Protein AF-A0A958XK45-F1 (afdb_monomer)

Foldseek 3Di:
DPCVVVVVVVVVVVLLVVLVVLLVVLQVVLVVCVVVVVLVSNLVSLVVSCVSPVVCVVVSVVSNVVSVVVVVVVVVVVVVVVVVVVVVVVVLVVVLVPFDDQVQAWGWDDDPQWIFIAGSVRHTPPLQPIANDWDDQDNVQWIWGHHPPDPFIWIAHPRSDTFTEDADLVPDDLRGQEYDVPPVPDPDDDPSVVVRPSHPYD

Structure (mmCIF, N/CA/C/O backbone):
data_AF-A0A958XK45-F1
#
_entry.id   AF-A0A958XK45-F1
#
loop_
_atom_site.group_PDB
_atom_site.id
_atom_site.type_symbol
_atom_site.label_atom_id
_atom_site.label_alt_id
_atom_site.label_comp_id
_atom_site.label_asym_id
_atom_site.label_entity_id
_atom_site.label_seq_id
_atom_site.pdbx_PDB_ins_code
_atom_site.Cartn_x
_atom_site.Cartn_y
_atom_site.Cartn_z
_atom_site.occupancy
_atom_site.B_iso_or_equiv
_atom_site.auth_seq_id
_atom_site.auth_comp_id
_atom_site.auth_asym_id
_atom_site.auth_atom_id
_atom_site.pdbx_PDB_model_num
ATOM 1 N N . MET A 1 1 ? 47.479 -9.058 -75.629 1.00 53.75 1 MET A N 1
ATOM 2 C CA . MET A 1 1 ? 47.592 -8.734 -74.184 1.00 53.75 1 MET A CA 1
ATOM 3 C C . MET A 1 1 ? 46.959 -7.386 -73.772 1.00 53.75 1 MET A C 1
ATOM 5 O O . MET A 1 1 ? 47.276 -6.895 -72.701 1.00 53.75 1 MET A O 1
ATOM 9 N N . LYS A 1 2 ? 46.033 -6.782 -74.546 1.00 53.06 2 LYS A N 1
ATOM 10 C CA . LYS A 1 2 ? 45.396 -5.488 -74.187 1.00 53.06 2 LYS A CA 1
ATOM 11 C C . LYS A 1 2 ? 44.013 -5.597 -73.515 1.00 53.06 2 LYS A C 1
ATOM 13 O O . LYS A 1 2 ? 43.500 -4.591 -73.052 1.00 53.06 2 LYS A O 1
ATOM 18 N N . GLN A 1 3 ? 43.421 -6.793 -73.433 1.00 54.44 3 GLN A N 1
ATOM 19 C CA . GLN A 1 3 ? 42.085 -6.988 -72.835 1.00 54.44 3 GLN A CA 1
ATOM 20 C C . GLN A 1 3 ? 42.106 -7.435 -71.363 1.00 54.44 3 GLN A C 1
ATOM 22 O O . GLN A 1 3 ? 41.112 -7.286 -70.661 1.00 54.44 3 GLN A O 1
ATOM 27 N N . LEU A 1 4 ? 43.256 -7.905 -70.867 1.00 51.88 4 LEU A N 1
ATOM 28 C CA . LEU A 1 4 ? 43.439 -8.288 -69.465 1.00 51.88 4 LEU A CA 1
ATOM 29 C C . LEU A 1 4 ? 43.274 -7.117 -68.463 1.00 51.88 4 LEU A C 1
ATOM 31 O O . LEU A 1 4 ? 42.614 -7.327 -67.448 1.00 51.88 4 LEU A O 1
ATOM 35 N N . PRO A 1 5 ? 43.767 -5.882 -68.722 1.00 58.38 5 PRO A N 1
ATOM 36 C CA . PRO A 1 5 ? 43.561 -4.770 -67.787 1.00 58.38 5 PRO A CA 1
ATOM 37 C C . PRO A 1 5 ? 42.109 -4.261 -67.751 1.00 58.38 5 PRO A C 1
ATOM 39 O O . PRO A 1 5 ? 41.660 -3.787 -66.714 1.00 58.38 5 PRO A O 1
ATOM 42 N N . ILE A 1 6 ? 41.348 -4.405 -68.843 1.00 60.84 6 ILE A N 1
ATOM 43 C CA . ILE A 1 6 ? 39.935 -3.985 -68.913 1.00 60.84 6 ILE A CA 1
ATOM 44 C C . ILE A 1 6 ? 39.040 -4.968 -68.138 1.00 60.84 6 ILE A C 1
ATOM 46 O O . ILE A 1 6 ? 38.133 -4.543 -67.424 1.00 60.84 6 ILE A O 1
ATOM 50 N N . LEU A 1 7 ? 39.337 -6.273 -68.207 1.00 54.91 7 LEU A N 1
ATOM 51 C CA . LEU A 1 7 ? 38.619 -7.297 -67.440 1.00 54.91 7 LEU A CA 1
ATOM 52 C C . LEU A 1 7 ? 38.870 -7.170 -65.924 1.00 54.91 7 LEU A C 1
ATOM 54 O O . LEU A 1 7 ? 37.941 -7.317 -65.133 1.00 54.91 7 LEU A O 1
ATOM 58 N N . LEU A 1 8 ? 40.105 -6.843 -65.520 1.00 54.97 8 LEU A N 1
ATOM 59 C CA . LEU A 1 8 ? 40.479 -6.584 -64.121 1.00 54.97 8 LEU A CA 1
ATOM 60 C C . LEU A 1 8 ? 39.799 -5.329 -63.550 1.00 54.97 8 LEU A C 1
ATOM 62 O O . LEU A 1 8 ? 39.375 -5.340 -62.396 1.00 54.97 8 LEU A O 1
ATOM 66 N N . LEU A 1 9 ? 39.638 -4.277 -64.359 1.00 54.44 9 LEU A N 1
ATOM 67 C CA . LEU A 1 9 ? 38.949 -3.049 -63.955 1.00 54.44 9 LEU A CA 1
ATOM 68 C C . LEU A 1 9 ? 37.433 -3.268 -63.784 1.00 54.44 9 LEU A C 1
ATOM 70 O O . LEU A 1 9 ? 36.845 -2.795 -62.814 1.00 54.44 9 LEU A O 1
ATOM 74 N N . ALA A 1 10 ? 36.803 -4.038 -64.678 1.00 56.66 10 ALA A N 1
ATOM 75 C CA . ALA A 1 10 ? 35.383 -4.386 -64.577 1.00 56.66 10 ALA A CA 1
ATOM 76 C C . ALA A 1 10 ? 35.074 -5.289 -63.363 1.00 56.66 10 ALA A C 1
ATOM 78 O O . ALA A 1 10 ? 34.052 -5.096 -62.700 1.00 56.66 10 ALA A O 1
ATOM 79 N N . LEU A 1 11 ? 35.971 -6.224 -63.019 1.00 52.06 11 LEU A N 1
ATOM 80 C CA . LEU A 1 11 ? 35.822 -7.072 -61.828 1.00 52.06 11 LEU A CA 1
ATOM 81 C C . LEU A 1 11 ? 35.930 -6.264 -60.519 1.00 52.06 11 LEU A C 1
ATOM 83 O O . LEU A 1 11 ? 35.221 -6.553 -59.558 1.00 52.06 11 LEU A O 1
ATOM 87 N N . PHE A 1 12 ? 36.774 -5.227 -60.490 1.00 55.66 12 PHE A N 1
ATOM 88 C CA . PHE A 1 12 ? 36.921 -4.319 -59.341 1.00 55.66 12 PHE A CA 1
ATOM 89 C C . PHE A 1 12 ? 35.698 -3.403 -59.134 1.00 55.66 12 PHE A C 1
ATOM 91 O O . PHE A 1 12 ? 35.354 -3.049 -58.006 1.00 55.66 12 PHE A O 1
ATOM 98 N N . LEU A 1 13 ? 35.002 -3.028 -60.210 1.00 56.81 13 LEU A N 1
ATOM 99 C CA . LEU A 1 13 ? 33.804 -2.181 -60.133 1.00 56.81 13 LEU A CA 1
ATOM 100 C C . LEU A 1 13 ? 32.561 -2.963 -59.672 1.00 56.81 13 LEU A C 1
ATOM 102 O O . LEU A 1 13 ? 31.739 -2.440 -58.922 1.00 56.81 13 LEU A O 1
ATOM 106 N N . ALA A 1 14 ? 32.429 -4.234 -60.058 1.00 61.50 14 ALA A N 1
ATOM 107 C CA . ALA A 1 14 ? 31.291 -5.061 -59.649 1.00 61.50 14 ALA A CA 1
ATOM 108 C C . ALA A 1 14 ? 31.322 -5.432 -58.150 1.00 61.50 14 ALA A C 1
ATOM 110 O O . ALA A 1 14 ? 30.277 -5.471 -57.495 1.00 61.50 14 ALA A O 1
ATOM 111 N N . THR A 1 15 ? 32.511 -5.668 -57.585 1.00 58.88 15 THR A N 1
ATOM 112 C CA . THR A 1 15 ? 32.677 -6.015 -56.160 1.00 58.88 15 THR A CA 1
ATOM 113 C C . THR A 1 15 ? 32.408 -4.828 -55.236 1.00 58.88 15 THR A C 1
ATOM 115 O O . THR A 1 15 ? 31.791 -4.993 -54.183 1.00 58.88 15 THR A O 1
ATOM 118 N N . THR A 1 16 ? 32.787 -3.619 -55.652 1.00 61.22 16 THR A N 1
ATOM 119 C CA . THR A 1 16 ? 32.538 -2.388 -54.885 1.00 61.22 16 THR A CA 1
ATOM 120 C C . THR A 1 16 ? 31.052 -2.015 -54.849 1.00 61.22 16 THR A C 1
ATOM 122 O O . THR A 1 16 ? 30.545 -1.650 -53.788 1.00 61.22 16 THR A O 1
ATOM 125 N N . ALA A 1 17 ? 30.311 -2.205 -55.946 1.00 63.56 17 ALA A N 1
ATOM 126 C CA . ALA A 1 17 ? 28.867 -1.954 -55.988 1.00 63.56 17 ALA A CA 1
ATOM 127 C C . ALA A 1 17 ? 28.051 -2.919 -55.099 1.00 63.56 17 ALA A C 1
ATOM 129 O O . ALA A 1 17 ? 27.119 -2.504 -54.406 1.00 63.56 17 ALA A O 1
ATOM 130 N N . GLN A 1 18 ? 28.406 -4.211 -55.064 1.00 66.25 18 GLN A N 1
ATOM 131 C CA . GLN A 1 18 ? 27.723 -5.189 -54.204 1.00 66.25 18 GLN A CA 1
ATOM 132 C C . GLN A 1 18 ? 27.977 -4.946 -52.709 1.00 66.25 18 GLN A C 1
ATOM 134 O O . GLN A 1 18 ? 27.057 -5.096 -51.900 1.00 66.25 18 GLN A O 1
ATOM 139 N N . ALA A 1 19 ? 29.198 -4.550 -52.339 1.00 66.81 19 ALA A N 1
ATOM 140 C CA . ALA A 1 19 ? 29.547 -4.191 -50.966 1.00 66.81 19 ALA A CA 1
ATOM 141 C C . ALA A 1 19 ? 28.774 -2.948 -50.482 1.00 66.81 19 ALA A C 1
ATOM 143 O O . ALA A 1 19 ? 28.222 -2.954 -49.380 1.00 66.81 19 ALA A O 1
ATOM 144 N N . GLN A 1 20 ? 28.642 -1.925 -51.335 1.00 72.19 20 GLN A N 1
ATOM 145 C CA . GLN A 1 20 ? 27.899 -0.697 -51.023 1.00 72.19 20 GLN A CA 1
ATOM 146 C C . GLN A 1 20 ? 26.399 -0.940 -50.797 1.00 72.19 20 GLN A C 1
ATOM 148 O O . GLN A 1 20 ? 25.827 -0.400 -49.848 1.00 72.19 20 GLN A O 1
ATOM 153 N N . ASN A 1 21 ? 25.768 -1.792 -51.609 1.00 81.31 21 ASN A N 1
ATOM 154 C CA . ASN A 1 21 ? 24.349 -2.124 -51.445 1.00 81.31 21 ASN A CA 1
ATOM 155 C C . ASN A 1 21 ? 24.081 -2.867 -50.127 1.00 81.31 21 ASN A C 1
ATOM 157 O O . ASN A 1 21 ? 23.144 -2.524 -49.404 1.00 81.31 21 ASN A O 1
ATOM 161 N N . LYS A 1 22 ? 24.939 -3.833 -49.768 1.00 90.94 22 LYS A N 1
ATOM 162 C CA . LYS A 1 22 ? 24.819 -4.567 -48.497 1.00 90.94 22 LYS A CA 1
ATOM 163 C C . LYS A 1 22 ? 25.081 -3.673 -47.290 1.00 90.94 22 LYS A C 1
ATOM 165 O O . LYS A 1 22 ? 24.343 -3.769 -46.313 1.00 90.94 22 LYS A O 1
ATOM 170 N N . TYR A 1 23 ? 26.072 -2.779 -47.368 1.00 93.12 23 TYR A N 1
ATOM 171 C CA . TYR A 1 23 ? 26.336 -1.773 -46.335 1.00 93.12 23 TYR A CA 1
ATOM 172 C C . TYR A 1 23 ? 25.088 -0.929 -46.041 1.00 93.12 23 TYR A C 1
ATOM 174 O O . TYR A 1 23 ? 24.671 -0.817 -44.887 1.00 93.12 23 TYR A O 1
ATOM 182 N N . ALA A 1 24 ? 24.468 -0.363 -47.082 1.00 94.25 24 ALA A N 1
ATOM 183 C CA . ALA A 1 24 ? 23.299 0.499 -46.933 1.00 94.25 24 ALA A CA 1
ATOM 184 C C . ALA A 1 24 ? 22.122 -0.234 -46.266 1.00 94.25 24 ALA A C 1
ATOM 186 O O . ALA A 1 24 ? 21.504 0.297 -45.339 1.00 94.25 24 ALA A O 1
ATOM 187 N N . GLU A 1 25 ? 21.865 -1.476 -46.681 1.00 95.69 25 GLU A N 1
ATOM 188 C CA . GLU A 1 25 ? 20.807 -2.312 -46.118 1.00 95.69 25 GLU A CA 1
ATOM 189 C C . GLU A 1 25 ? 21.015 -2.563 -44.615 1.00 95.69 25 GLU A C 1
ATOM 191 O O . GLU A 1 25 ? 20.112 -2.328 -43.805 1.00 95.69 25 GLU A O 1
ATOM 196 N N . VAL A 1 26 ? 22.213 -2.996 -44.203 1.00 96.50 26 VAL A N 1
ATOM 197 C CA . VAL A 1 26 ? 22.460 -3.308 -42.786 1.00 96.50 26 VAL A CA 1
ATOM 198 C C . VAL A 1 26 ? 22.511 -2.059 -41.907 1.00 96.50 26 VAL A C 1
ATOM 200 O O . VAL A 1 26 ? 22.067 -2.116 -40.758 1.00 96.50 26 VAL A O 1
ATOM 203 N N . ILE A 1 27 ? 22.949 -0.911 -42.437 1.00 97.56 27 ILE A N 1
ATOM 204 C CA . ILE A 1 27 ? 22.836 0.378 -41.741 1.00 97.56 27 ILE A CA 1
ATOM 205 C C . ILE A 1 27 ? 21.368 0.737 -41.504 1.00 97.56 27 ILE A C 1
ATOM 207 O O . ILE A 1 27 ? 21.007 1.104 -40.384 1.00 97.56 27 ILE A O 1
ATOM 211 N N . GLN A 1 28 ? 20.506 0.590 -42.515 1.00 97.94 28 GLN A N 1
ATOM 212 C CA . GLN A 1 28 ? 19.075 0.865 -42.381 1.00 97.94 28 GLN A CA 1
ATOM 213 C C . GLN A 1 28 ? 18.418 -0.054 -41.341 1.00 97.94 28 GLN A C 1
ATOM 215 O O . GLN A 1 28 ? 17.607 0.404 -40.530 1.00 97.94 28 GLN A O 1
ATOM 220 N N . GLN A 1 29 ? 18.796 -1.335 -41.321 1.00 97.88 29 GLN A N 1
ATOM 221 C CA . GLN A 1 29 ? 18.342 -2.289 -40.308 1.00 97.88 29 GLN A CA 1
ATOM 222 C C . GLN A 1 29 ? 18.814 -1.898 -38.901 1.00 97.88 29 GLN A C 1
ATOM 224 O O . GLN A 1 29 ? 18.018 -1.946 -37.961 1.00 97.88 29 GLN A O 1
ATOM 229 N N . GLY A 1 30 ? 20.071 -1.470 -38.747 1.00 98.31 30 GLY A N 1
ATOM 230 C CA . GLY A 1 30 ? 20.603 -0.981 -37.474 1.00 98.31 30 GLY A CA 1
ATOM 231 C C . GLY A 1 30 ? 19.876 0.269 -36.977 1.00 98.31 30 GLY A C 1
ATOM 232 O O . GLY A 1 30 ? 19.472 0.333 -35.817 1.00 98.31 30 GLY A O 1
ATOM 233 N N . ASP A 1 31 ? 19.597 1.221 -37.868 1.00 98.38 31 ASP A N 1
ATOM 234 C CA . ASP A 1 31 ? 18.835 2.430 -37.541 1.00 98.38 31 ASP A CA 1
ATOM 235 C C . ASP A 1 31 ? 17.386 2.106 -37.150 1.00 98.38 31 ASP A C 1
ATOM 237 O O . ASP A 1 31 ? 16.835 2.704 -36.222 1.00 98.38 31 ASP A O 1
ATOM 241 N N . ALA A 1 32 ? 16.761 1.136 -37.822 1.00 98.44 32 ALA A N 1
ATOM 242 C CA . ALA A 1 32 ? 15.436 0.652 -37.453 1.00 98.44 32 ALA A CA 1
ATOM 243 C C . ALA A 1 32 ? 15.442 -0.034 -36.077 1.00 98.44 32 ALA A C 1
ATOM 245 O O . ALA A 1 32 ? 14.542 0.222 -35.278 1.00 98.44 32 ALA A O 1
ATOM 246 N N . ALA A 1 33 ? 16.456 -0.850 -35.782 1.00 98.50 33 ALA A N 1
ATOM 247 C CA . ALA A 1 33 ? 16.636 -1.485 -34.478 1.00 98.50 33 ALA A CA 1
ATOM 248 C C . ALA A 1 33 ? 16.819 -0.440 -33.366 1.00 98.50 33 ALA A C 1
ATOM 250 O O . ALA A 1 33 ? 16.165 -0.519 -32.327 1.00 98.50 33 ALA A O 1
ATOM 251 N N . LEU A 1 34 ? 17.640 0.586 -33.611 1.00 98.25 34 LEU A N 1
ATOM 252 C CA . LEU A 1 34 ? 17.873 1.681 -32.670 1.00 98.25 34 LEU A CA 1
ATOM 253 C C . LEU A 1 34 ? 16.585 2.452 -32.357 1.00 98.25 34 LEU A C 1
ATOM 255 O O . LEU A 1 34 ? 16.325 2.769 -31.197 1.00 98.25 34 LEU A O 1
ATOM 259 N N . ARG A 1 35 ? 15.755 2.737 -33.369 1.00 97.69 35 ARG A N 1
ATOM 260 C CA . ARG A 1 35 ? 14.450 3.393 -33.168 1.00 97.69 35 ARG A CA 1
ATOM 261 C C . ARG A 1 35 ? 13.480 2.550 -32.340 1.00 97.69 35 ARG A C 1
ATOM 263 O O . ARG A 1 35 ? 12.671 3.119 -31.621 1.00 97.69 35 ARG A O 1
ATOM 270 N N . ARG A 1 36 ? 13.581 1.221 -32.410 1.00 97.75 36 ARG A N 1
ATOM 271 C CA . ARG A 1 36 ? 12.762 0.282 -31.626 1.00 97.75 36 ARG A CA 1
ATOM 272 C C . ARG A 1 36 ? 13.342 -0.035 -30.240 1.00 97.75 36 ARG A C 1
ATOM 274 O O . ARG A 1 36 ? 12.818 -0.912 -29.566 1.00 97.75 36 ARG A O 1
ATOM 281 N N . GLY A 1 37 ? 14.447 0.599 -29.833 1.00 97.31 37 GLY A N 1
ATOM 282 C CA . GLY A 1 37 ? 15.127 0.295 -28.565 1.00 97.31 37 GLY A CA 1
ATOM 283 C C . GLY A 1 37 ? 15.862 -1.053 -28.549 1.00 97.31 37 GLY A C 1
ATOM 284 O O . GLY A 1 37 ? 16.297 -1.523 -27.503 1.00 97.31 37 GLY A O 1
ATOM 285 N N . GLN A 1 38 ? 16.043 -1.697 -29.705 1.00 98.31 38 GLN A N 1
ATOM 286 C CA . GLN A 1 38 ? 16.723 -2.987 -29.832 1.00 98.31 38 GLN A CA 1
ATOM 287 C C . GLN A 1 38 ? 18.243 -2.779 -29.913 1.00 98.31 38 GLN A C 1
ATOM 289 O O . GLN A 1 38 ? 18.879 -3.088 -30.921 1.00 98.31 38 GLN A O 1
ATOM 294 N N . TYR A 1 39 ? 18.839 -2.225 -28.854 1.00 98.12 39 TYR A N 1
ATOM 295 C CA . TYR A 1 39 ? 20.210 -1.700 -28.866 1.00 98.12 39 TYR A CA 1
ATOM 296 C C . TYR A 1 39 ? 21.280 -2.735 -29.226 1.00 98.12 39 TYR A C 1
ATOM 298 O O . TYR A 1 39 ? 22.136 -2.462 -30.064 1.00 98.12 39 TYR A O 1
ATOM 306 N N . LYS A 1 40 ? 21.191 -3.955 -28.678 1.00 98.12 40 LYS A N 1
ATOM 307 C CA . LYS A 1 40 ? 22.100 -5.060 -29.036 1.00 98.12 40 LYS A CA 1
ATOM 308 C C . LYS A 1 40 ? 22.030 -5.386 -30.530 1.00 98.12 40 LYS A C 1
ATOM 310 O O . LYS A 1 40 ? 23.055 -5.582 -31.174 1.00 98.12 40 LYS A O 1
ATOM 315 N N . MET A 1 41 ? 20.821 -5.411 -31.092 1.00 97.94 41 MET A N 1
ATOM 316 C CA . MET A 1 41 ? 20.631 -5.659 -32.520 1.00 97.94 41 MET A CA 1
ATOM 317 C C . MET A 1 41 ? 21.164 -4.499 -33.364 1.00 97.94 41 MET A C 1
ATOM 319 O O . MET A 1 41 ? 21.812 -4.749 -34.376 1.00 97.94 41 MET A O 1
ATOM 323 N N . ALA A 1 42 ? 20.948 -3.253 -32.936 1.00 98.62 42 ALA A N 1
ATOM 324 C CA . ALA A 1 42 ? 21.488 -2.074 -33.608 1.00 98.62 42 ALA A CA 1
ATOM 325 C C . ALA A 1 42 ? 23.021 -2.122 -33.683 1.00 98.62 42 ALA A C 1
ATOM 327 O O . ALA A 1 42 ? 23.577 -2.026 -34.774 1.00 98.62 42 ALA A O 1
ATOM 328 N N . ILE A 1 43 ? 23.691 -2.373 -32.551 1.00 98.31 43 ILE A N 1
ATOM 329 C CA . ILE A 1 43 ? 25.154 -2.508 -32.471 1.00 98.31 43 ILE A CA 1
ATOM 330 C C . ILE A 1 43 ? 25.650 -3.627 -33.393 1.00 98.31 43 ILE A C 1
ATOM 332 O O . ILE A 1 43 ? 26.538 -3.396 -34.212 1.00 98.31 43 ILE A O 1
ATOM 336 N N . ASN A 1 44 ? 25.034 -4.812 -33.330 1.00 98.12 44 ASN A N 1
ATOM 337 C CA . ASN A 1 44 ? 25.412 -5.938 -34.187 1.00 98.12 44 ASN A CA 1
ATOM 338 C C . ASN A 1 44 ? 25.278 -5.603 -35.682 1.00 98.12 44 ASN A C 1
ATOM 340 O O . ASN A 1 44 ? 26.135 -5.980 -36.479 1.00 98.12 44 ASN A O 1
ATOM 344 N N . LYS A 1 45 ? 24.220 -4.884 -36.077 1.00 98.25 45 LYS A N 1
ATOM 345 C CA . LYS A 1 45 ? 24.005 -4.463 -37.470 1.00 98.25 45 LYS A CA 1
ATOM 346 C C . LYS A 1 45 ? 25.000 -3.392 -37.915 1.00 98.25 45 LYS A C 1
ATOM 348 O O . LYS A 1 45 ? 25.457 -3.439 -39.053 1.00 98.25 45 LYS A O 1
ATOM 353 N N . TYR A 1 46 ? 25.388 -2.479 -37.028 1.00 98.19 46 TYR A N 1
ATOM 354 C CA . TYR A 1 46 ? 26.422 -1.489 -37.319 1.00 98.19 46 TYR A CA 1
ATOM 355 C C . TYR A 1 46 ? 27.807 -2.127 -37.480 1.00 98.19 46 TYR A C 1
ATOM 357 O O . TYR A 1 46 ? 28.495 -1.807 -38.445 1.00 98.19 46 TYR A O 1
ATOM 365 N N . PHE A 1 47 ? 28.184 -3.092 -36.635 1.00 96.75 47 PHE A N 1
ATOM 366 C CA . PHE A 1 47 ? 29.433 -3.839 -36.829 1.00 96.75 47 PHE A CA 1
ATOM 367 C C . PHE A 1 47 ? 29.425 -4.689 -38.106 1.00 96.75 47 PHE A C 1
ATOM 369 O O . PHE A 1 47 ? 30.429 -4.742 -38.812 1.00 96.75 47 PHE A O 1
ATOM 376 N N . ALA A 1 48 ? 28.287 -5.295 -38.464 1.00 96.19 48 ALA A N 1
ATOM 377 C CA . ALA A 1 48 ? 28.153 -5.981 -39.750 1.00 96.19 48 ALA A CA 1
ATOM 378 C C . ALA A 1 48 ? 28.348 -5.021 -40.940 1.00 96.19 48 ALA A C 1
ATOM 380 O O . ALA A 1 48 ? 28.938 -5.407 -41.943 1.00 96.19 48 ALA A O 1
ATOM 381 N N . ALA A 1 49 ? 27.903 -3.764 -40.825 1.00 95.88 49 ALA A N 1
ATOM 382 C CA . ALA A 1 49 ? 28.129 -2.743 -41.847 1.00 95.88 49 ALA A CA 1
ATOM 383 C C . ALA A 1 49 ? 29.622 -2.459 -42.059 1.00 95.88 49 ALA A C 1
ATOM 385 O O . ALA A 1 49 ? 30.078 -2.429 -43.197 1.00 95.88 49 ALA A O 1
ATOM 386 N N . GLU A 1 50 ? 30.393 -2.309 -40.979 1.00 93.75 50 GLU A N 1
ATOM 387 C CA . GLU A 1 50 ? 31.850 -2.113 -41.062 1.00 93.75 50 GLU A CA 1
ATOM 388 C C . GLU A 1 50 ? 32.553 -3.294 -41.743 1.00 93.75 50 GLU A C 1
ATOM 390 O O . GLU A 1 50 ? 33.492 -3.085 -42.505 1.00 93.75 50 GLU A O 1
ATOM 395 N N . ALA A 1 51 ? 32.066 -4.523 -41.540 1.00 92.88 51 ALA A N 1
ATOM 396 C CA . ALA A 1 51 ? 32.597 -5.701 -42.224 1.00 92.88 51 ALA A CA 1
ATOM 397 C C . ALA A 1 51 ? 32.325 -5.697 -43.743 1.00 92.88 51 ALA A C 1
ATOM 399 O O . ALA A 1 51 ? 33.131 -6.233 -44.501 1.00 92.88 51 ALA A O 1
ATOM 400 N N . PHE A 1 52 ? 31.216 -5.097 -44.199 1.00 92.62 52 PHE A N 1
ATOM 401 C CA . PHE A 1 52 ? 30.912 -4.951 -45.630 1.00 92.62 52 PHE A CA 1
ATOM 402 C C . PHE A 1 52 ? 31.666 -3.790 -46.294 1.00 92.62 52 PHE A C 1
ATOM 404 O O . PHE A 1 52 ? 32.049 -3.921 -47.454 1.00 92.62 52 PHE A O 1
ATOM 411 N N . ASP A 1 53 ? 31.889 -2.677 -45.587 1.00 91.62 53 ASP A N 1
ATOM 412 C CA . ASP A 1 53 ? 32.683 -1.540 -46.077 1.00 91.62 53 ASP A CA 1
ATOM 413 C C . ASP A 1 53 ? 33.561 -0.941 -44.955 1.00 91.62 53 ASP A C 1
ATOM 415 O O . ASP A 1 53 ? 33.131 -0.029 -44.231 1.00 91.62 53 ASP A O 1
ATOM 419 N N . PRO A 1 54 ? 34.821 -1.404 -44.828 1.00 91.44 54 PRO A N 1
ATOM 420 C CA . PRO A 1 54 ? 35.746 -0.923 -43.801 1.00 91.44 54 PRO A CA 1
ATOM 421 C C . PRO A 1 54 ? 36.075 0.573 -43.900 1.00 91.44 54 PRO A C 1
ATOM 423 O O . PRO A 1 54 ? 36.436 1.193 -42.898 1.00 91.44 54 PRO A O 1
ATOM 426 N N . SER A 1 55 ? 35.920 1.196 -45.078 1.00 93.44 55 SER A N 1
ATOM 427 C CA . SER A 1 55 ? 36.178 2.635 -45.252 1.00 93.44 55 SER A CA 1
ATOM 428 C C . SER A 1 55 ? 35.185 3.508 -44.474 1.00 93.44 55 SER A C 1
ATOM 430 O O . SER A 1 55 ? 35.462 4.670 -44.172 1.00 93.44 55 SER A O 1
ATOM 432 N N . LYS A 1 56 ? 34.029 2.946 -44.093 1.00 95.12 56 LYS A N 1
ATOM 433 C CA . LYS A 1 56 ? 32.959 3.628 -43.352 1.00 95.12 56 LYS A CA 1
ATOM 434 C C . LYS A 1 56 ? 33.066 3.479 -41.839 1.00 95.12 56 LYS A C 1
ATOM 436 O O . LYS A 1 56 ? 32.137 3.875 -41.131 1.00 95.12 56 LYS A O 1
ATOM 441 N N . LYS A 1 57 ? 34.186 2.967 -41.325 1.00 94.44 57 LYS A N 1
ATOM 442 C CA . LYS A 1 57 ? 34.440 2.779 -39.889 1.00 94.44 57 LYS A CA 1
ATOM 443 C C . LYS A 1 57 ? 34.049 3.987 -39.032 1.00 94.44 57 LYS A C 1
ATOM 445 O O . LYS A 1 57 ? 33.336 3.824 -38.048 1.00 94.44 57 LYS A O 1
ATOM 450 N N . ALA A 1 58 ? 34.421 5.202 -39.437 1.00 96.75 58 ALA A N 1
ATOM 451 C CA . ALA A 1 58 ? 34.080 6.419 -38.691 1.00 96.75 58 ALA A CA 1
ATOM 452 C C . ALA A 1 58 ? 32.556 6.641 -38.562 1.00 96.75 58 ALA A C 1
ATOM 454 O O . ALA A 1 58 ? 32.062 7.045 -37.509 1.00 96.75 58 ALA A O 1
ATOM 455 N N . VAL A 1 59 ? 31.788 6.327 -39.613 1.00 96.25 59 VAL A N 1
ATOM 456 C CA . VAL A 1 59 ? 30.318 6.430 -39.607 1.00 96.25 59 VAL A CA 1
ATOM 457 C C . VAL A 1 59 ? 29.710 5.388 -38.668 1.00 96.25 59 VAL A C 1
ATOM 459 O O . VAL A 1 59 ? 28.804 5.704 -37.894 1.00 96.25 59 VAL A O 1
ATOM 462 N N . VAL A 1 60 ? 30.216 4.152 -38.718 1.00 97.50 60 VAL A N 1
ATOM 463 C CA . VAL A 1 60 ? 29.776 3.052 -37.848 1.00 97.50 60 VAL A CA 1
ATOM 464 C C . VAL A 1 60 ? 30.065 3.366 -36.383 1.00 97.50 60 VAL A C 1
ATOM 466 O O . VAL A 1 60 ? 29.157 3.279 -35.559 1.00 97.50 60 VAL A O 1
ATOM 469 N N . GLN A 1 61 ? 31.278 3.820 -36.066 1.00 97.69 61 GLN A N 1
ATOM 470 C CA . GLN A 1 61 ? 31.660 4.245 -34.718 1.00 97.69 61 GLN A CA 1
ATOM 471 C C . GLN A 1 61 ? 30.739 5.349 -34.191 1.00 97.69 61 GLN A C 1
ATOM 473 O O . GLN A 1 61 ? 30.228 5.240 -33.080 1.00 97.69 61 GLN A O 1
ATOM 478 N N . GLY A 1 62 ? 30.439 6.368 -35.005 1.00 98.31 62 GLY A N 1
ATOM 479 C CA . GLY A 1 62 ? 29.495 7.420 -34.624 1.00 98.31 62 GLY A CA 1
ATOM 480 C C . GLY A 1 62 ? 28.090 6.887 -34.318 1.00 98.31 62 GLY A C 1
ATOM 481 O O . GLY A 1 62 ? 27.442 7.348 -33.380 1.00 98.31 62 GLY A O 1
ATOM 482 N N . LYS A 1 63 ? 27.612 5.888 -35.068 1.00 98.31 63 LYS A N 1
ATOM 483 C CA . LYS A 1 63 ? 26.316 5.242 -34.806 1.00 98.31 63 LYS A CA 1
ATOM 484 C C . LYS A 1 63 ? 26.337 4.396 -33.536 1.00 98.31 63 LYS A C 1
ATOM 486 O O . LYS A 1 63 ? 25.398 4.491 -32.754 1.00 98.31 63 LYS A O 1
ATOM 491 N N . VAL A 1 64 ? 27.395 3.622 -33.303 1.00 98.19 64 VAL A N 1
ATOM 492 C CA . VAL A 1 64 ? 27.576 2.827 -32.078 1.00 98.19 64 VAL A CA 1
ATOM 493 C C . VAL A 1 64 ? 27.648 3.731 -30.845 1.00 98.19 64 VAL A C 1
ATOM 49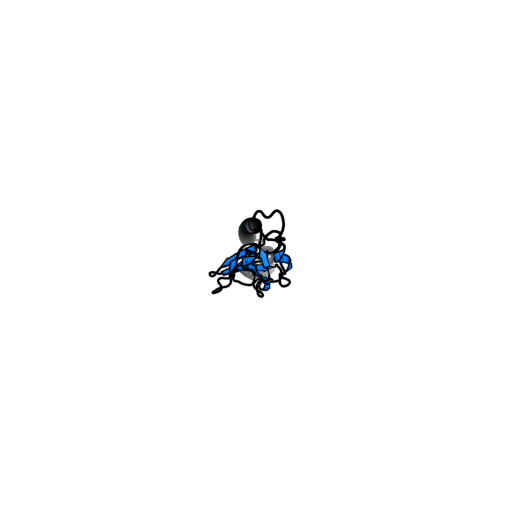5 O O . VAL A 1 64 ? 26.941 3.471 -29.875 1.00 98.19 64 VAL A O 1
ATOM 498 N N . ASN A 1 65 ? 28.391 4.840 -30.906 1.00 98.44 65 ASN A N 1
ATOM 499 C CA . ASN A 1 65 ? 28.444 5.823 -29.820 1.00 98.44 65 ASN A CA 1
ATOM 500 C C . ASN A 1 65 ? 27.055 6.391 -29.507 1.00 98.44 65 ASN A C 1
ATOM 502 O O . ASN A 1 65 ? 26.655 6.393 -28.352 1.00 98.44 65 ASN A O 1
ATOM 506 N N . ARG A 1 66 ? 26.248 6.725 -30.526 1.00 98.12 66 ARG A N 1
ATOM 507 C CA . ARG A 1 66 ? 24.849 7.144 -30.310 1.00 98.12 66 ARG A CA 1
ATOM 508 C C . ARG A 1 66 ? 23.995 6.075 -29.626 1.00 98.12 66 ARG A C 1
ATOM 510 O O . ARG A 1 66 ? 23.045 6.418 -28.925 1.00 98.12 66 ARG A O 1
ATOM 517 N N . VAL A 1 67 ? 24.267 4.786 -29.857 1.00 98.44 67 VAL A N 1
ATOM 518 C CA . VAL A 1 67 ? 23.589 3.711 -29.116 1.00 98.44 67 VAL A CA 1
ATOM 519 C C . VAL A 1 67 ? 23.994 3.754 -27.646 1.00 98.44 67 VAL A C 1
ATOM 521 O O . VAL A 1 67 ? 23.117 3.702 -26.787 1.00 98.44 67 VAL A O 1
ATOM 524 N N . PHE A 1 68 ? 25.290 3.885 -27.359 1.00 98.50 68 PHE A N 1
ATOM 525 C CA . PHE A 1 68 ? 25.792 4.001 -25.991 1.00 98.50 68 PHE A CA 1
ATOM 526 C C . PHE A 1 68 ? 25.255 5.241 -25.274 1.00 98.50 68 PHE A C 1
ATOM 528 O O . PHE A 1 68 ? 24.781 5.099 -24.153 1.00 98.50 68 PHE A O 1
ATOM 535 N N . ASP A 1 69 ? 25.206 6.401 -25.931 1.00 98.19 69 ASP A N 1
ATOM 536 C CA . ASP A 1 69 ? 24.629 7.628 -25.365 1.00 98.19 69 ASP A CA 1
ATOM 537 C C . ASP A 1 69 ? 23.169 7.415 -24.937 1.00 98.19 69 ASP A C 1
ATOM 539 O O . ASP A 1 69 ? 22.748 7.854 -23.868 1.00 98.19 69 ASP A O 1
ATOM 543 N N . LYS A 1 70 ? 22.386 6.685 -25.745 1.00 98.00 70 LYS A N 1
ATOM 544 C CA . LYS A 1 70 ? 21.002 6.338 -25.393 1.00 98.00 70 LYS A CA 1
ATOM 545 C C . LYS A 1 70 ? 20.911 5.349 -24.235 1.00 98.00 70 LYS A C 1
ATOM 547 O O . LYS A 1 70 ? 20.033 5.503 -23.391 1.00 98.00 70 LYS A O 1
ATOM 552 N N . ILE A 1 71 ? 21.774 4.334 -24.200 1.00 98.12 71 ILE A N 1
ATOM 553 C CA . ILE A 1 71 ? 21.826 3.375 -23.085 1.00 98.12 71 ILE A CA 1
ATOM 554 C C . ILE A 1 71 ? 22.184 4.104 -21.788 1.00 98.12 71 ILE A C 1
ATOM 556 O O . ILE A 1 71 ? 21.569 3.855 -20.756 1.00 98.12 71 ILE A O 1
ATOM 560 N N . GLU A 1 72 ? 23.143 5.024 -21.848 1.00 98.38 72 GLU A N 1
ATOM 561 C CA . GLU A 1 72 ? 23.582 5.801 -20.696 1.00 98.38 72 GLU A CA 1
ATOM 562 C C . GLU A 1 72 ? 22.481 6.743 -20.198 1.00 98.38 72 GLU A C 1
ATOM 564 O O . GLU A 1 72 ? 22.204 6.786 -19.001 1.00 98.38 72 GLU A O 1
ATOM 569 N N . ALA A 1 73 ? 21.778 7.423 -21.108 1.00 98.12 73 ALA A N 1
ATOM 570 C CA . ALA A 1 73 ? 20.606 8.222 -20.759 1.00 98.12 73 ALA A CA 1
ATOM 571 C C . ALA A 1 73 ? 19.531 7.383 -20.045 1.00 98.12 73 ALA A C 1
ATOM 573 O O . ALA A 1 73 ? 19.067 7.768 -18.973 1.00 98.12 73 ALA A O 1
ATOM 574 N N . LEU A 1 74 ? 19.202 6.199 -20.578 1.00 98.06 74 LEU A N 1
ATOM 575 C CA . LEU A 1 74 ? 18.247 5.284 -19.944 1.00 98.06 74 LEU A CA 1
ATOM 576 C C . LEU A 1 74 ? 18.716 4.797 -18.570 1.00 98.06 74 LEU A C 1
ATOM 578 O O . LEU A 1 74 ? 17.901 4.672 -17.659 1.00 98.06 74 LEU A O 1
ATOM 582 N N . ARG A 1 75 ? 20.016 4.531 -18.399 1.00 98.38 75 ARG A N 1
ATOM 583 C CA . ARG A 1 75 ? 20.588 4.155 -17.100 1.00 98.38 75 ARG A CA 1
ATOM 584 C C . ARG A 1 75 ? 20.396 5.272 -16.080 1.00 98.38 75 ARG A C 1
ATOM 586 O O . ARG A 1 75 ? 19.905 5.012 -14.987 1.00 98.38 75 ARG A O 1
ATOM 593 N N . MET A 1 76 ? 20.725 6.509 -16.449 1.00 98.56 76 MET A N 1
ATOM 594 C CA . MET A 1 76 ? 20.547 7.668 -15.570 1.00 98.56 76 MET A CA 1
ATOM 595 C C . MET A 1 76 ? 19.075 7.893 -15.202 1.00 98.56 76 MET A C 1
ATOM 597 O O . MET A 1 76 ? 18.765 8.194 -14.048 1.00 98.56 76 MET A O 1
ATOM 601 N N . GLU A 1 77 ? 18.159 7.729 -16.158 1.00 98.38 77 GLU A N 1
ATOM 602 C CA . GLU A 1 77 ? 16.717 7.807 -15.908 1.00 98.38 77 GLU A CA 1
ATOM 603 C C . GLU A 1 77 ? 16.242 6.700 -14.960 1.00 98.38 77 G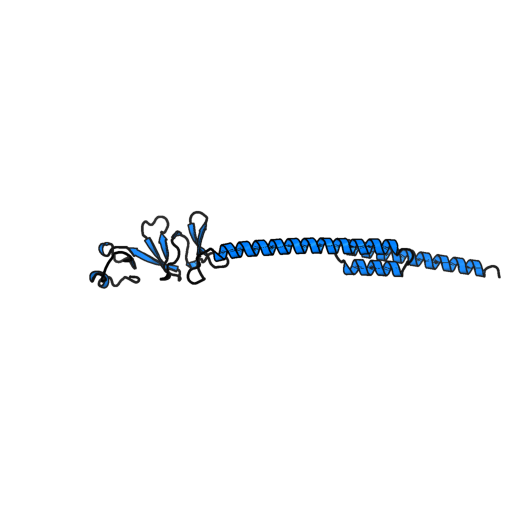LU A C 1
ATOM 605 O O . GLU A 1 77 ? 15.524 6.988 -13.999 1.00 98.38 77 GLU A O 1
ATOM 610 N N . ALA A 1 78 ? 16.685 5.458 -15.172 1.00 98.50 78 ALA A N 1
ATOM 611 C CA . ALA A 1 78 ? 16.360 4.325 -14.311 1.00 98.50 78 ALA A CA 1
ATOM 612 C C . ALA A 1 78 ? 16.897 4.516 -12.884 1.00 98.50 78 ALA A C 1
ATOM 614 O O . ALA A 1 78 ? 16.171 4.280 -11.918 1.00 98.50 78 ALA A O 1
ATOM 615 N N . ASP A 1 79 ? 18.126 5.012 -12.733 1.00 98.56 79 ASP A N 1
ATOM 616 C CA . ASP A 1 79 ? 18.720 5.310 -11.427 1.00 98.56 79 ASP A CA 1
ATOM 617 C C . ASP A 1 79 ? 17.963 6.428 -10.704 1.00 98.56 79 ASP A C 1
ATOM 619 O O . ASP A 1 79 ? 17.716 6.349 -9.496 1.00 98.56 79 ASP A O 1
ATOM 623 N N . LYS A 1 80 ? 17.549 7.468 -11.435 1.00 98.62 80 LYS A N 1
ATOM 624 C CA . LYS A 1 80 ? 16.718 8.541 -10.883 1.00 98.62 80 LYS A CA 1
ATOM 625 C C . LYS A 1 80 ? 15.361 8.006 -10.426 1.00 98.62 80 LYS A C 1
ATOM 627 O O . LYS A 1 80 ? 14.956 8.294 -9.300 1.00 98.62 80 LYS A O 1
ATOM 632 N N . ALA A 1 81 ? 14.687 7.217 -11.262 1.00 98.44 81 ALA A N 1
ATOM 633 C CA . ALA A 1 81 ? 13.400 6.610 -10.934 1.00 98.44 81 ALA A CA 1
ATOM 634 C C . ALA A 1 81 ? 13.510 5.681 -9.716 1.00 98.44 81 ALA A C 1
ATOM 636 O O . ALA A 1 81 ? 12.685 5.756 -8.806 1.00 98.44 81 ALA A O 1
ATOM 637 N N . LYS A 1 82 ? 14.577 4.875 -9.640 1.00 98.62 82 LYS A N 1
ATOM 638 C CA . LYS A 1 82 ? 14.869 4.012 -8.492 1.00 98.62 82 LYS A CA 1
ATOM 639 C C . LYS A 1 82 ? 15.020 4.817 -7.203 1.00 98.62 82 LYS A C 1
ATOM 641 O O . LYS A 1 82 ? 14.342 4.520 -6.226 1.00 98.62 82 LYS A O 1
ATOM 646 N N . ARG A 1 83 ? 15.838 5.875 -7.206 1.00 98.56 83 ARG A N 1
ATOM 647 C CA . ARG A 1 83 ? 16.016 6.747 -6.029 1.00 98.56 83 ARG A CA 1
ATOM 648 C C . ARG A 1 83 ? 14.706 7.399 -5.590 1.00 98.56 83 ARG A C 1
ATOM 650 O O . ARG A 1 83 ? 14.446 7.513 -4.397 1.00 98.56 83 ARG A O 1
ATOM 657 N N . GLN A 1 84 ? 13.878 7.829 -6.542 1.00 98.56 84 GLN A N 1
ATOM 658 C CA . GLN A 1 84 ? 12.563 8.397 -6.242 1.00 98.56 84 GLN A CA 1
ATOM 659 C C . GLN A 1 84 ? 11.626 7.359 -5.612 1.00 98.56 84 GLN A C 1
ATOM 661 O O . GLN A 1 84 ? 10.962 7.672 -4.625 1.00 98.56 84 GLN A O 1
ATOM 666 N N . ALA A 1 85 ? 11.610 6.128 -6.129 1.00 98.62 85 ALA A N 1
ATOM 667 C CA . ALA A 1 85 ? 10.824 5.031 -5.571 1.00 98.62 85 ALA A CA 1
ATOM 668 C C . ALA A 1 85 ? 11.289 4.651 -4.155 1.00 98.62 85 ALA A C 1
ATOM 670 O O . ALA A 1 85 ? 10.464 4.519 -3.255 1.00 98.62 85 ALA A O 1
ATOM 671 N N . GLU A 1 86 ? 12.599 4.551 -3.926 1.00 98.44 86 GLU A N 1
ATOM 672 C CA . GLU A 1 86 ? 13.178 4.274 -2.604 1.00 98.44 86 GLU A CA 1
ATOM 673 C C . GLU A 1 86 ? 12.852 5.385 -1.595 1.00 98.44 86 GLU A C 1
ATOM 675 O O . GLU A 1 86 ? 12.466 5.100 -0.462 1.00 98.44 86 GLU A O 1
ATOM 680 N N . ALA A 1 87 ? 12.935 6.654 -2.007 1.00 98.44 87 ALA A N 1
ATOM 681 C CA . ALA A 1 87 ? 12.564 7.785 -1.160 1.00 98.44 87 ALA A CA 1
ATOM 682 C C . ALA A 1 87 ? 11.062 7.793 -0.823 1.00 98.44 87 ALA A C 1
ATOM 684 O O . ALA A 1 87 ? 10.685 8.055 0.323 1.00 98.44 87 ALA A O 1
ATOM 685 N N . ALA A 1 88 ? 10.201 7.485 -1.798 1.00 98.19 88 ALA A N 1
ATOM 686 C CA . ALA A 1 88 ? 8.762 7.362 -1.583 1.00 98.19 88 ALA A CA 1
ATOM 687 C C . ALA A 1 88 ? 8.434 6.205 -0.627 1.00 98.19 88 ALA A C 1
ATOM 689 O O . ALA A 1 88 ? 7.663 6.395 0.314 1.00 98.19 88 ALA A O 1
ATOM 690 N N . LEU A 1 89 ? 9.079 5.048 -0.807 1.00 97.44 89 LEU A N 1
ATOM 691 C CA . LEU A 1 89 ? 8.935 3.886 0.068 1.00 97.44 89 LEU A CA 1
ATOM 692 C C . LEU A 1 89 ? 9.395 4.196 1.498 1.00 97.44 89 LEU A C 1
ATOM 694 O O . LEU A 1 89 ? 8.690 3.887 2.456 1.00 97.44 89 LEU A O 1
ATOM 698 N N . ALA A 1 90 ? 10.539 4.865 1.661 1.00 97.94 90 ALA A N 1
ATOM 699 C CA . ALA A 1 90 ? 11.031 5.280 2.972 1.00 97.94 90 ALA A CA 1
ATOM 700 C C . ALA A 1 90 ? 10.055 6.242 3.671 1.00 97.94 90 ALA A C 1
ATOM 702 O O . ALA A 1 90 ? 9.794 6.103 4.868 1.00 97.94 90 ALA A O 1
ATOM 703 N N . LYS A 1 91 ? 9.471 7.191 2.927 1.00 97.31 91 LYS A N 1
ATOM 704 C CA . LYS A 1 91 ? 8.452 8.108 3.453 1.00 97.31 91 LYS A CA 1
ATOM 705 C C . LYS A 1 91 ? 7.174 7.367 3.857 1.00 97.31 91 LYS A C 1
ATOM 707 O O . LYS A 1 91 ? 6.654 7.640 4.936 1.00 97.31 91 LYS A O 1
ATOM 712 N N . ALA A 1 92 ? 6.695 6.434 3.034 1.00 95.31 92 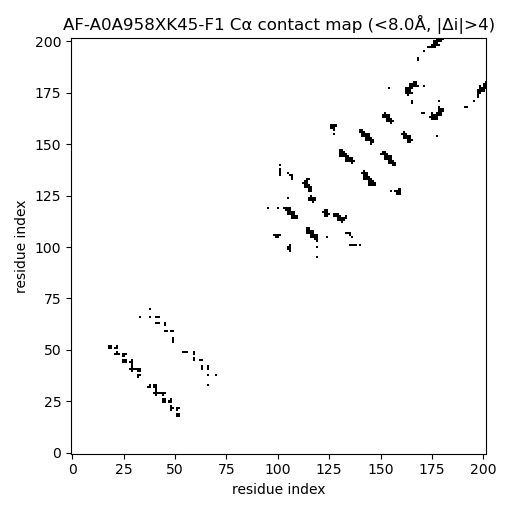ALA A N 1
ATOM 713 C CA . ALA A 1 92 ? 5.521 5.617 3.339 1.00 95.31 92 ALA A CA 1
ATOM 714 C C . ALA A 1 92 ? 5.742 4.776 4.605 1.00 95.31 92 ALA A C 1
ATOM 716 O O . ALA A 1 92 ? 4.947 4.851 5.537 1.00 95.31 92 ALA A O 1
ATOM 717 N N . ASN A 1 93 ? 6.879 4.083 4.699 1.00 94.44 93 ASN A N 1
ATOM 718 C CA . ASN A 1 93 ? 7.236 3.292 5.878 1.00 94.44 93 ASN A CA 1
ATOM 719 C C . ASN A 1 93 ? 7.357 4.151 7.139 1.00 94.44 93 ASN A C 1
ATOM 721 O O . ASN A 1 93 ? 6.921 3.735 8.209 1.00 94.44 93 ASN A O 1
ATOM 725 N N . LYS A 1 94 ? 7.908 5.368 7.030 1.00 95.88 94 LYS A N 1
ATOM 726 C CA . LYS A 1 94 ? 7.962 6.305 8.158 1.00 95.88 94 LYS A CA 1
ATOM 727 C C . LYS A 1 94 ? 6.564 6.673 8.663 1.00 95.88 94 LYS A C 1
ATOM 729 O O . LYS A 1 94 ? 6.382 6.758 9.871 1.00 95.88 94 LY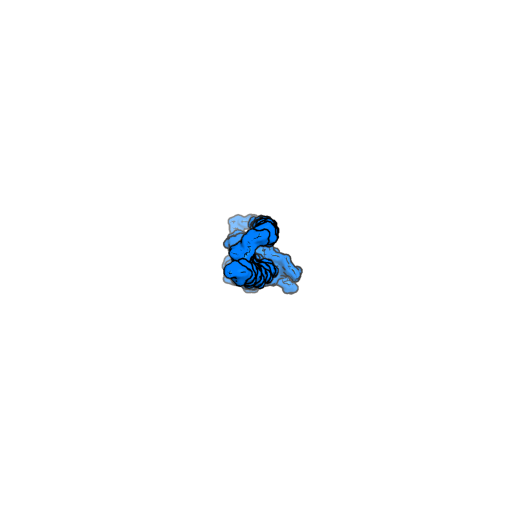S A O 1
ATOM 734 N N . LEU A 1 95 ? 5.601 6.889 7.764 1.00 92.88 95 LEU A N 1
ATOM 735 C CA . LEU A 1 95 ? 4.214 7.177 8.139 1.00 92.88 95 LEU A CA 1
ATOM 736 C C . LEU A 1 95 ? 3.535 5.949 8.752 1.00 92.88 95 LEU A C 1
ATOM 738 O O . LEU A 1 95 ? 2.986 6.059 9.839 1.00 92.88 95 LEU A O 1
ATOM 742 N N . ILE A 1 96 ? 3.637 4.780 8.111 1.00 92.56 96 ILE A N 1
ATOM 743 C CA . ILE A 1 96 ? 3.059 3.521 8.613 1.00 92.56 96 ILE A CA 1
ATOM 744 C C . ILE A 1 96 ? 3.575 3.207 10.022 1.00 92.56 96 ILE A C 1
ATOM 746 O O . ILE A 1 96 ? 2.789 2.891 10.907 1.00 92.56 96 ILE A O 1
ATOM 750 N N . ASN A 1 97 ? 4.880 3.355 10.258 1.00 91.88 97 ASN A N 1
ATOM 751 C CA . ASN A 1 97 ? 5.484 3.093 11.567 1.00 91.88 97 ASN A CA 1
ATOM 752 C C . ASN A 1 97 ? 5.144 4.150 12.631 1.00 91.88 97 ASN A C 1
ATOM 754 O O . ASN A 1 97 ? 5.419 3.922 13.805 1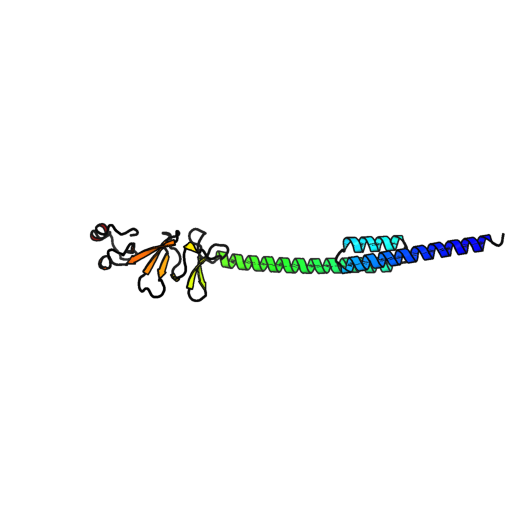.00 91.88 97 ASN A O 1
ATOM 758 N N . ALA A 1 98 ? 4.587 5.299 12.238 1.00 94.31 98 ALA A N 1
ATOM 759 C CA . ALA A 1 98 ? 4.106 6.315 13.169 1.00 94.31 98 ALA A CA 1
ATOM 760 C C . ALA A 1 98 ? 2.660 6.060 13.628 1.00 94.31 98 ALA A C 1
ATOM 762 O O . ALA A 1 98 ? 2.242 6.627 14.635 1.00 94.31 98 ALA A O 1
ATOM 763 N N . PHE A 1 99 ? 1.900 5.220 12.918 1.00 94.19 99 PHE A N 1
ATOM 764 C CA . PHE A 1 99 ? 0.561 4.827 13.345 1.00 94.19 99 PHE A CA 1
ATOM 765 C C . PHE A 1 99 ? 0.621 3.763 14.438 1.00 94.19 99 PHE A C 1
ATOM 767 O O . PHE A 1 99 ? 1.408 2.815 14.387 1.00 94.19 99 PHE A O 1
ATOM 774 N N . TYR A 1 100 ? -0.277 3.893 15.411 1.00 94.69 100 TYR A N 1
ATOM 775 C CA . TYR A 1 100 ? -0.525 2.846 16.386 1.00 94.69 100 TYR A CA 1
ATOM 776 C C . TYR A 1 100 ? -1.387 1.747 15.753 1.00 94.69 100 TYR A C 1
ATOM 778 O O . TYR A 1 100 ? -2.568 1.953 15.479 1.00 94.69 100 TYR A O 1
ATOM 786 N N . PHE A 1 101 ? -0.781 0.580 15.521 1.00 96.50 101 PHE A N 1
ATOM 787 C CA . PHE A 1 101 ? -1.477 -0.625 15.073 1.00 96.50 101 PHE A CA 1
ATOM 788 C C . PHE A 1 101 ? -1.694 -1.572 16.254 1.00 96.50 101 PHE A C 1
ATOM 790 O O . PHE A 1 101 ? -0.777 -2.311 16.629 1.00 96.50 101 PHE A O 1
ATOM 797 N N . TYR A 1 102 ? -2.904 -1.589 16.814 1.00 97.06 102 TYR A N 1
ATOM 798 C CA . TYR A 1 102 ? -3.258 -2.496 17.902 1.00 97.06 102 TYR A CA 1
ATOM 799 C C . TYR A 1 102 ? -2.998 -3.951 17.503 1.00 97.06 102 TYR A C 1
ATOM 801 O O . TYR A 1 102 ? -3.429 -4.410 16.437 1.00 97.06 102 TYR A O 1
ATOM 809 N N . GLY A 1 103 ? -2.248 -4.666 18.346 1.00 94.69 103 GLY A N 1
ATOM 810 C CA . GLY A 1 103 ? -1.854 -6.053 18.111 1.00 94.69 103 GLY A CA 1
ATOM 811 C C . GLY A 1 103 ? -1.156 -6.282 16.766 1.00 94.69 103 GLY A C 1
ATOM 812 O O . GLY A 1 103 ? -1.287 -7.368 16.214 1.00 94.69 103 GLY A O 1
ATOM 813 N N . TYR A 1 104 ? -0.479 -5.266 16.211 1.00 94.00 104 TYR A N 1
ATOM 814 C CA . TYR A 1 104 ? 0.102 -5.262 14.860 1.00 94.00 104 TYR A CA 1
ATOM 815 C C . TYR A 1 104 ? -0.912 -5.424 13.712 1.00 94.00 104 TYR A C 1
ATOM 817 O O . TYR A 1 104 ? -0.515 -5.778 12.601 1.00 94.00 104 TYR A O 1
ATOM 825 N N . ARG A 1 105 ? -2.204 -5.165 13.953 1.00 95.81 105 ARG A N 1
ATOM 826 C CA . ARG A 1 105 ? -3.281 -5.451 12.992 1.00 95.81 105 ARG A CA 1
ATOM 827 C C . ARG A 1 105 ? -4.118 -4.243 12.599 1.00 95.81 105 ARG A C 1
ATOM 829 O O . ARG A 1 105 ? -4.366 -4.091 11.412 1.00 95.81 105 ARG A O 1
ATOM 836 N N . PHE A 1 106 ? -4.550 -3.416 13.551 1.00 97.94 106 PHE A N 1
ATOM 837 C CA . PHE A 1 106 ? -5.584 -2.404 13.291 1.00 97.94 106 PHE A CA 1
ATOM 838 C C . PHE A 1 106 ? -5.138 -1.006 13.694 1.00 97.94 106 PHE A C 1
ATOM 840 O O . PHE A 1 106 ? -4.752 -0.803 14.843 1.00 97.94 106 PHE A O 1
ATOM 847 N N . ALA A 1 107 ? -5.241 -0.048 12.779 1.00 98.00 107 ALA A N 1
ATOM 848 C CA . ALA A 1 107 ? -5.122 1.375 13.084 1.00 98.00 107 ALA A CA 1
ATOM 849 C C . ALA A 1 107 ? -6.450 2.083 12.810 1.00 98.00 107 ALA A C 1
ATOM 851 O O . ALA A 1 107 ? -7.199 1.685 11.917 1.00 98.00 107 ALA A O 1
ATOM 852 N N . LEU A 1 108 ? -6.737 3.132 13.578 1.00 98.31 108 LEU A N 1
ATOM 853 C CA . LEU A 1 108 ? -7.904 3.979 13.362 1.00 98.31 108 LEU A CA 1
ATOM 854 C C . LEU A 1 108 ? -7.631 4.963 12.217 1.00 98.31 108 LEU A C 1
ATOM 856 O O . LEU A 1 108 ? -6.610 5.652 12.209 1.00 98.31 108 LEU A O 1
ATOM 860 N N . ALA A 1 109 ? -8.563 5.051 11.277 1.00 98.06 109 ALA A N 1
ATOM 861 C CA . ALA A 1 109 ? -8.552 5.981 10.160 1.00 98.06 109 ALA A CA 1
ATOM 862 C C . ALA A 1 109 ? -9.823 6.841 10.159 1.00 98.06 109 ALA A C 1
ATOM 864 O O . ALA A 1 109 ? -10.842 6.486 10.753 1.00 98.06 109 ALA A O 1
ATOM 865 N N . PHE A 1 110 ? -9.750 7.980 9.471 1.00 97.62 110 PHE A N 1
ATOM 866 C CA . PHE A 1 110 ? -10.875 8.884 9.266 1.00 97.62 110 PHE A CA 1
ATOM 867 C C . PHE A 1 110 ? -10.900 9.364 7.817 1.00 97.62 110 PHE A C 1
ATOM 869 O O . PHE A 1 110 ? -9.900 9.882 7.311 1.00 97.62 110 PHE A O 1
ATOM 876 N N . LYS A 1 111 ? -12.039 9.190 7.150 1.00 97.50 111 LYS A N 1
ATOM 877 C CA . LYS A 1 111 ? -12.270 9.618 5.767 1.00 97.50 111 LYS A CA 1
ATOM 878 C C . LYS A 1 111 ? -13.768 9.800 5.549 1.00 97.50 111 LYS A C 1
ATOM 880 O O . LYS A 1 111 ? -14.556 9.070 6.139 1.00 97.50 111 LYS A O 1
ATOM 885 N N . ASP A 1 112 ? -14.151 10.761 4.710 1.00 96.06 112 ASP A N 1
ATOM 886 C CA . ASP A 1 112 ? -15.548 10.982 4.307 1.00 96.06 112 ASP A CA 1
ATOM 887 C C . ASP A 1 112 ? -16.508 11.090 5.513 1.00 96.06 112 ASP A C 1
ATOM 889 O O . ASP A 1 112 ? -17.596 10.519 5.524 1.00 96.06 112 ASP A O 1
ATOM 893 N N . GLU A 1 113 ? -16.062 11.813 6.551 1.00 95.94 113 GLU A N 1
ATOM 894 C CA . GLU A 1 113 ? -16.788 12.049 7.812 1.00 95.94 113 GLU A CA 1
ATOM 895 C C . GLU A 1 113 ? -17.093 10.790 8.638 1.00 95.94 113 GLU A C 1
ATOM 897 O O . GLU A 1 113 ? -18.006 10.780 9.466 1.00 95.94 113 GLU A O 1
ATOM 902 N N . LYS A 1 114 ? -16.320 9.721 8.438 1.00 97.69 114 LYS A N 1
ATOM 903 C CA . LYS A 1 114 ? -16.469 8.463 9.165 1.00 97.69 114 LYS A CA 1
ATOM 904 C C . LYS A 1 114 ? -15.142 7.963 9.703 1.00 97.69 114 LYS A C 1
ATOM 906 O O . LYS A 1 114 ? -14.099 8.087 9.059 1.00 97.69 114 LYS A O 1
ATOM 911 N N . PHE A 1 115 ? -15.208 7.346 10.873 1.00 98.62 115 PHE A N 1
ATOM 912 C CA . PHE A 1 115 ? -14.113 6.589 11.458 1.00 98.62 115 PHE A CA 1
ATOM 913 C C . PHE A 1 115 ? -14.222 5.117 11.080 1.00 98.62 115 PHE A C 1
ATOM 915 O O . PHE A 1 115 ? -15.313 4.558 11.082 1.00 98.62 115 PHE A O 1
ATOM 922 N N . TYR A 1 116 ? -13.100 4.477 10.786 1.00 98.56 116 TYR A N 1
ATOM 923 C CA . TYR A 1 116 ? -13.033 3.051 10.464 1.00 98.56 116 TYR A CA 1
ATOM 924 C C . TYR A 1 116 ? -11.633 2.523 10.766 1.00 98.56 116 TYR A C 1
ATOM 926 O O . TYR A 1 116 ? -10.718 3.293 11.060 1.00 98.56 116 TYR A O 1
ATOM 934 N N . PHE A 1 117 ? -11.453 1.209 10.702 1.00 98.56 117 PHE A N 1
ATOM 935 C CA . PHE A 1 117 ? -10.167 0.580 10.982 1.00 98.56 117 PHE A CA 1
ATOM 936 C C . PHE A 1 117 ? -9.511 0.088 9.697 1.00 98.56 117 PHE A C 1
ATOM 938 O O . PHE A 1 117 ? -10.189 -0.434 8.813 1.00 98.56 117 PHE A O 1
ATOM 945 N N . ILE A 1 118 ? -8.193 0.244 9.609 1.00 98.31 118 ILE A N 1
ATOM 946 C CA . ILE A 1 118 ? -7.372 -0.215 8.484 1.00 98.31 118 ILE A CA 1
ATOM 947 C C . ILE A 1 118 ? -6.341 -1.248 8.926 1.00 98.31 118 ILE A C 1
ATOM 949 O O . ILE A 1 118 ? -5.905 -1.259 10.083 1.00 98.31 118 ILE A O 1
ATOM 953 N N . ASP A 1 119 ? -5.935 -2.091 7.983 1.00 97.00 119 ASP A N 1
ATOM 954 C CA . ASP A 1 119 ? -4.797 -2.987 8.130 1.00 97.00 119 ASP A CA 1
ATOM 955 C C . ASP A 1 119 ? -3.457 -2.274 7.843 1.00 97.00 119 ASP A C 1
ATOM 957 O O . ASP A 1 119 ? -3.395 -1.072 7.566 1.00 97.00 119 ASP A O 1
ATOM 961 N N . LYS A 1 120 ? -2.348 -3.020 7.900 1.00 93.69 120 LYS A N 1
ATOM 962 C CA . LYS A 1 120 ? -1.001 -2.479 7.646 1.00 93.69 120 LYS A CA 1
ATOM 963 C C . LYS A 1 120 ? -0.729 -2.096 6.189 1.00 93.69 120 LYS A C 1
ATOM 965 O O . LYS A 1 120 ? 0.255 -1.400 5.939 1.00 93.69 120 LYS A O 1
ATOM 970 N N . ASN A 1 121 ? -1.557 -2.553 5.256 1.00 93.94 121 ASN A N 1
ATOM 971 C CA . ASN A 1 121 ? -1.508 -2.150 3.855 1.00 93.94 121 ASN A CA 1
ATOM 972 C C . ASN A 1 121 ? -2.293 -0.849 3.622 1.00 93.94 121 ASN A C 1
ATOM 974 O O . ASN A 1 121 ? -2.107 -0.197 2.597 1.00 93.94 121 ASN A O 1
ATOM 978 N N . GLY A 1 122 ? -3.102 -0.435 4.602 1.00 95.00 122 GLY A N 1
ATOM 979 C CA . GLY A 1 122 ? -3.989 0.719 4.513 1.00 95.00 122 GLY A CA 1
ATOM 980 C C . GLY A 1 122 ? -5.389 0.363 4.017 1.00 95.00 122 GLY A C 1
ATOM 981 O O . GLY A 1 122 ? -6.174 1.274 3.751 1.00 95.00 122 GLY A O 1
ATOM 982 N N . ASP A 1 123 ? -5.707 -0.928 3.908 1.00 97.31 123 ASP A N 1
ATOM 983 C CA . ASP A 1 123 ? -7.000 -1.401 3.431 1.00 97.31 123 ASP A CA 1
ATOM 984 C C . ASP A 1 123 ? -8.026 -1.416 4.577 1.00 97.31 123 ASP A C 1
ATOM 986 O O . ASP A 1 123 ? -7.684 -1.803 5.702 1.00 97.31 123 ASP A O 1
ATOM 990 N N . PRO A 1 124 ? -9.287 -1.004 4.337 1.00 98.12 124 PRO A N 1
ATOM 991 C CA . PRO A 1 124 ? -10.341 -1.076 5.343 1.00 98.12 124 PRO A CA 1
ATOM 992 C C . PRO A 1 124 ? -10.576 -2.506 5.840 1.00 98.12 124 PRO A C 1
ATOM 994 O O . PRO A 1 124 ? -10.703 -3.450 5.062 1.00 98.12 124 PRO A O 1
ATOM 997 N N . VAL A 1 125 ? -10.717 -2.663 7.153 1.00 98.44 125 VAL A N 1
ATOM 998 C CA . VAL A 1 125 ? -11.097 -3.931 7.780 1.00 98.44 125 VAL A CA 1
ATOM 999 C C . VAL A 1 125 ? -12.615 -3.961 7.922 1.00 98.44 125 VAL A C 1
ATOM 1001 O O . VAL A 1 125 ? -13.156 -3.620 8.970 1.00 98.44 125 VAL A O 1
ATOM 1004 N N . GLU A 1 126 ? -13.304 -4.375 6.858 1.00 98.12 126 GLU A N 1
ATOM 1005 C CA . GLU A 1 126 ? -14.767 -4.254 6.704 1.00 98.12 126 GLU A CA 1
ATOM 1006 C C . GLU A 1 126 ? -15.578 -4.770 7.903 1.00 98.12 126 GLU A C 1
ATOM 1008 O O . GLU A 1 126 ? -16.539 -4.131 8.327 1.00 98.12 126 GLU A O 1
ATOM 1013 N N . LYS A 1 127 ? -15.163 -5.891 8.510 1.00 98.06 127 LYS A N 1
ATOM 1014 C CA . LYS A 1 127 ? -15.846 -6.475 9.680 1.00 98.06 127 LYS A CA 1
ATOM 1015 C C . LYS A 1 127 ? -15.879 -5.561 10.913 1.00 98.06 127 LYS A C 1
ATOM 1017 O O . LYS A 1 127 ? -16.665 -5.808 11.817 1.00 98.06 127 LYS A O 1
ATOM 1022 N N . LEU A 1 128 ? -15.006 -4.555 10.979 1.00 98.44 128 LEU A N 1
ATOM 1023 C CA . LEU A 1 128 ? -14.942 -3.590 12.079 1.00 98.44 128 LEU A CA 1
ATOM 1024 C C . LEU A 1 128 ? -15.804 -2.349 11.824 1.00 98.44 128 LEU A C 1
ATOM 1026 O O . LEU A 1 128 ? -15.851 -1.479 12.687 1.00 98.44 128 LEU A O 1
ATOM 1030 N N . GLY A 1 129 ? -16.488 -2.277 10.679 1.00 97.62 129 GLY A N 1
ATOM 1031 C CA . GLY A 1 129 ? -17.489 -1.261 10.376 1.00 97.62 129 GLY A CA 1
ATOM 1032 C C . GLY A 1 129 ? -16.956 0.166 10.219 1.00 97.62 129 GLY A C 1
ATOM 1033 O O . GLY A 1 129 ? -15.752 0.432 10.218 1.00 97.62 129 GLY A O 1
ATOM 1034 N N . GLU A 1 130 ? -17.908 1.087 10.083 1.00 98.06 130 GLU A N 1
ATOM 1035 C CA . GLU A 1 130 ? -17.693 2.529 9.999 1.00 98.06 130 GLU A CA 1
ATOM 1036 C C . GLU A 1 130 ? -18.553 3.235 11.055 1.00 98.06 130 GLU A C 1
ATOM 1038 O O . GLU A 1 130 ? -19.701 2.852 11.295 1.00 98.06 130 GLU A O 1
ATOM 1043 N N . TRP A 1 131 ? -18.019 4.291 11.664 1.00 98.25 131 TRP A N 1
ATOM 1044 C CA . TRP A 1 131 ? -18.573 4.896 12.874 1.00 98.25 131 TRP A CA 1
ATOM 1045 C C . TRP A 1 131 ? -18.595 6.422 12.787 1.00 98.25 131 TRP A C 1
ATOM 1047 O O . TRP A 1 131 ? -17.754 7.033 12.127 1.00 98.25 131 TRP A O 1
ATOM 1057 N N . GLU A 1 132 ? -19.538 7.052 13.490 1.00 97.88 132 GLU A N 1
ATOM 1058 C CA . GLU A 1 132 ? -19.575 8.515 13.625 1.00 97.88 132 GLU A CA 1
ATOM 1059 C C . GLU A 1 132 ? -18.422 9.006 14.509 1.00 97.88 132 GLU A C 1
ATOM 1061 O O . GLU A 1 132 ? -17.797 10.027 14.229 1.00 97.88 132 GLU A O 1
ATOM 1066 N N . LYS A 1 133 ? -18.119 8.251 15.570 1.00 98.06 133 LYS A N 1
ATOM 1067 C CA . LYS A 1 133 ? -16.940 8.441 16.421 1.00 98.06 133 LYS A CA 1
ATOM 1068 C C . LYS A 1 133 ? -16.343 7.086 16.747 1.00 98.06 133 LYS A C 1
ATOM 1070 O O . LYS A 1 133 ? -17.089 6.140 16.992 1.00 98.06 133 LYS A O 1
ATOM 1075 N N . ALA A 1 134 ? -15.022 7.012 16.796 1.00 98.31 134 ALA A N 1
ATOM 1076 C CA . ALA A 1 134 ? -14.320 5.849 17.309 1.00 98.31 134 ALA A CA 1
ATOM 1077 C C . ALA A 1 134 ? -12.999 6.258 17.958 1.00 98.31 134 ALA A C 1
ATOM 1079 O O . ALA A 1 134 ? -12.365 7.233 17.550 1.00 98.31 134 ALA A O 1
ATOM 1080 N N . GLU A 1 135 ? -12.599 5.491 18.959 1.00 97.56 135 GLU A N 1
ATOM 1081 C CA . GLU A 1 135 ? -11.267 5.506 19.546 1.00 97.56 135 GLU A CA 1
ATOM 1082 C C . GLU A 1 135 ? -10.442 4.338 18.986 1.00 97.56 135 GLU A C 1
ATOM 1084 O O . GLU A 1 135 ? -10.966 3.407 18.370 1.00 97.56 135 GLU A O 1
ATOM 1089 N N . GLN A 1 136 ? -9.124 4.397 19.163 1.00 97.75 136 GLN A N 1
ATOM 1090 C CA . GLN A 1 136 ? -8.260 3.253 18.878 1.00 97.75 136 GLN A CA 1
ATOM 1091 C C . GLN A 1 136 ? -8.567 2.096 19.839 1.00 97.75 136 GLN A C 1
ATOM 1093 O O . GLN A 1 136 ? -9.040 2.330 20.949 1.00 97.75 136 GLN A O 1
ATOM 1098 N N . PHE A 1 137 ? -8.246 0.866 19.434 1.00 98.06 137 PHE A N 1
ATOM 1099 C CA . PHE A 1 137 ? -8.292 -0.265 20.359 1.00 98.06 137 PHE A CA 1
ATOM 1100 C C . PHE A 1 137 ? -7.317 -0.039 21.521 1.00 98.06 137 PHE A C 1
ATOM 1102 O O . PHE A 1 137 ? -6.151 0.312 21.301 1.00 98.06 137 PHE A O 1
ATOM 1109 N N . ASP A 1 138 ? -7.803 -0.232 22.740 1.00 95.06 138 ASP A N 1
ATOM 1110 C CA . ASP A 1 138 ? -7.004 -0.247 23.958 1.00 95.06 138 ASP A CA 1
ATOM 1111 C C . ASP A 1 138 ? -6.279 -1.588 24.135 1.00 95.06 138 ASP A C 1
ATOM 1113 O O . ASP A 1 138 ? -6.299 -2.455 23.263 1.00 95.06 138 ASP A O 1
ATOM 1117 N N . TRP A 1 139 ? -5.586 -1.757 25.258 1.00 93.06 139 TRP A N 1
ATOM 1118 C CA . TRP A 1 139 ? -4.815 -2.964 25.548 1.00 93.06 139 TRP A CA 1
ATOM 1119 C C . TRP A 1 139 ? -5.697 -4.211 25.753 1.00 93.06 139 TRP A C 1
ATOM 1121 O O . TRP A 1 139 ? -5.223 -5.312 25.466 1.00 93.06 139 TRP A O 1
ATOM 1131 N N . ASP A 1 140 ? -6.968 -4.039 26.128 1.00 93.81 140 ASP A N 1
ATOM 1132 C CA . ASP A 1 140 ? -7.972 -5.104 26.257 1.00 93.81 140 ASP A CA 1
ATOM 1133 C C . ASP A 1 140 ? -8.530 -5.559 24.899 1.00 93.81 140 ASP A C 1
ATOM 1135 O O . ASP A 1 140 ? -9.198 -6.589 24.788 1.00 93.81 140 ASP A O 1
ATOM 1139 N N . GLY A 1 141 ? -8.210 -4.830 23.826 1.00 96.50 141 GLY A N 1
ATOM 1140 C CA . GLY A 1 141 ? -8.701 -5.128 22.486 1.00 96.50 141 GLY A CA 1
ATOM 1141 C C . GLY A 1 141 ? -10.124 -4.654 22.260 1.00 96.50 141 GLY A C 1
ATOM 1142 O O . GLY A 1 141 ? -10.831 -5.220 21.418 1.00 96.50 141 GLY A O 1
ATOM 1143 N N . LEU A 1 142 ? -10.513 -3.597 22.972 1.00 97.62 142 LEU A N 1
ATOM 1144 C CA . LEU A 1 142 ? -11.792 -2.926 22.840 1.00 97.62 142 LEU A CA 1
ATOM 1145 C C . LEU A 1 142 ? -11.586 -1.500 22.327 1.00 97.62 142 LEU A C 1
ATOM 1147 O O . LEU A 1 142 ? -10.606 -0.832 22.638 1.00 97.62 142 LEU A O 1
ATOM 1151 N N . ALA A 1 143 ? -12.507 -1.029 21.497 1.00 98.19 143 ALA A N 1
ATOM 1152 C CA . ALA A 1 143 ? -12.546 0.349 21.027 1.00 98.19 143 ALA A CA 1
ATOM 1153 C C . ALA A 1 143 ? -13.889 0.975 21.396 1.00 98.19 143 ALA A C 1
ATOM 1155 O O . ALA A 1 143 ? -14.941 0.378 21.170 1.00 98.19 143 ALA A O 1
ATOM 1156 N N . LYS A 1 144 ? -13.881 2.200 21.924 1.00 98.00 144 LYS A N 1
ATOM 1157 C CA . LYS A 1 144 ? -15.118 2.956 22.159 1.00 98.00 144 LYS A CA 1
ATOM 1158 C C . LYS A 1 144 ? -15.608 3.548 20.846 1.00 98.00 144 LYS A C 1
ATOM 1160 O O . LYS A 1 144 ? -14.852 4.237 20.164 1.00 98.00 144 LYS A O 1
ATOM 1165 N N . ILE A 1 145 ? -16.868 3.301 20.494 1.00 98.44 145 ILE A N 1
ATOM 1166 C CA . ILE A 1 145 ? -17.477 3.787 19.249 1.00 98.44 145 ILE A CA 1
ATOM 1167 C C . ILE A 1 145 ? -18.852 4.418 19.483 1.00 98.44 145 ILE A C 1
ATOM 1169 O O . ILE A 1 145 ? -19.522 4.156 20.487 1.00 98.44 145 ILE A O 1
ATOM 1173 N N . LYS A 1 146 ? -19.287 5.240 18.522 1.00 98.00 146 LYS A N 1
ATOM 1174 C CA . LYS A 1 146 ? -20.660 5.749 18.403 1.00 98.00 146 LYS A CA 1
ATOM 1175 C C . LYS A 1 146 ? -21.198 5.553 16.993 1.00 98.00 146 LYS A C 1
ATOM 1177 O O . LYS A 1 146 ? -20.510 5.826 16.004 1.00 98.00 146 LYS A O 1
ATOM 1182 N N . LYS A 1 147 ? -22.443 5.088 16.919 1.00 95.81 147 LYS A N 1
ATOM 1183 C CA . LYS A 1 147 ? -23.197 4.945 15.671 1.00 95.81 147 LYS A CA 1
ATOM 1184 C C . LYS A 1 147 ? -23.863 6.276 15.337 1.00 95.81 147 LYS A C 1
ATOM 1186 O O . LYS A 1 147 ? -24.199 7.036 16.239 1.00 95.81 147 LYS A O 1
ATOM 1191 N N . ARG A 1 148 ? -24.075 6.521 14.045 1.00 92.62 148 ARG A N 1
ATOM 1192 C CA . ARG A 1 148 ? -24.831 7.687 13.587 1.00 92.62 148 ARG A CA 1
ATOM 1193 C C . ARG A 1 148 ? -26.258 7.625 14.130 1.00 92.62 148 ARG A C 1
ATOM 1195 O O . ARG A 1 148 ? -26.863 6.556 14.107 1.00 92.62 148 ARG A O 1
ATOM 1202 N N . ASP A 1 149 ? -26.765 8.764 14.591 1.00 91.69 149 ASP A N 1
ATOM 1203 C CA . ASP A 1 149 ? -28.125 8.928 15.126 1.00 91.69 149 ASP A CA 1
ATOM 1204 C C . ASP A 1 149 ? -28.419 8.104 16.395 1.00 91.69 149 ASP A C 1
ATOM 1206 O O . ASP A 1 149 ? -29.573 7.962 16.799 1.00 9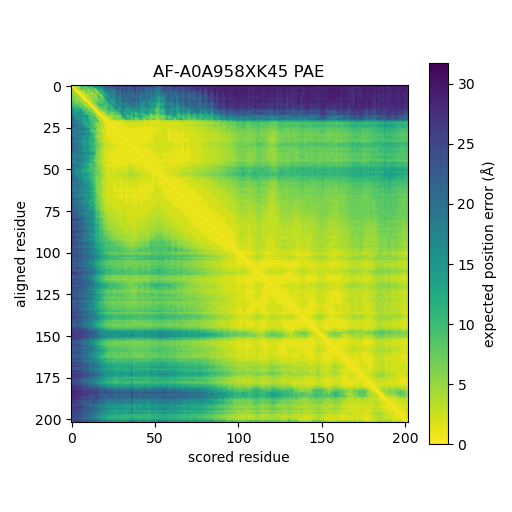1.69 149 ASP A O 1
ATOM 1210 N N . ASP A 1 150 ? -27.379 7.597 17.063 1.00 92.19 150 ASP A N 1
ATOM 1211 C CA . ASP A 1 150 ? -27.489 6.894 18.336 1.00 92.19 150 ASP A CA 1
ATOM 1212 C C . ASP A 1 150 ? -26.672 7.613 19.414 1.00 92.19 150 ASP A C 1
ATOM 1214 O O . ASP A 1 150 ? -25.456 7.785 19.315 1.00 92.19 150 ASP A O 1
ATOM 1218 N N . ALA A 1 151 ? -27.349 8.036 20.480 1.00 90.69 151 ALA A N 1
ATOM 1219 C CA . ALA A 1 151 ? -26.698 8.699 21.603 1.00 90.69 151 ALA A CA 1
ATOM 1220 C C . ALA A 1 151 ? -25.837 7.735 22.442 1.00 90.69 151 ALA A C 1
ATOM 1222 O O . ALA A 1 151 ? -24.947 8.193 23.173 1.00 90.69 151 ALA A O 1
ATOM 1223 N N . ALA A 1 152 ? -26.100 6.426 22.355 1.00 94.50 152 ALA A N 1
ATOM 1224 C CA . ALA A 1 152 ? -25.404 5.407 23.121 1.00 94.50 152 ALA A CA 1
ATOM 1225 C C . ALA A 1 152 ? -23.934 5.262 22.703 1.00 94.50 152 ALA A C 1
ATOM 1227 O O . ALA A 1 152 ? -23.544 5.459 21.550 1.00 94.50 152 ALA A O 1
ATOM 1228 N N . THR A 1 153 ? -23.111 4.882 23.676 1.00 96.50 153 THR A N 1
ATOM 1229 C CA . THR A 1 153 ? -21.730 4.458 23.451 1.00 96.50 153 THR A CA 1
ATOM 1230 C C . THR A 1 153 ? -21.693 2.935 23.388 1.00 96.50 153 THR A C 1
ATOM 1232 O O . THR A 1 153 ? -22.447 2.253 24.089 1.00 96.50 153 THR A O 1
ATOM 1235 N N . TYR A 1 154 ? -20.794 2.402 22.567 1.00 97.94 154 TYR A N 1
ATOM 1236 C CA . TYR A 1 154 ? -20.542 0.969 22.479 1.00 97.94 154 TYR A CA 1
ATOM 1237 C C . TYR A 1 154 ? -19.054 0.676 22.627 1.00 97.94 154 TYR A C 1
ATOM 1239 O O . TYR A 1 154 ? -18.214 1.507 22.279 1.00 97.94 154 TYR A O 1
ATOM 1247 N N . LEU A 1 155 ? -18.745 -0.530 23.089 1.00 98.25 155 LEU A N 1
ATOM 1248 C CA . LEU A 1 155 ? -17.432 -1.145 22.942 1.00 98.25 155 LEU A CA 1
ATOM 1249 C C . LEU A 1 155 ? -17.455 -2.059 21.721 1.00 98.25 155 LEU A C 1
ATOM 1251 O O . LEU A 1 155 ? -18.369 -2.863 21.575 1.00 98.25 155 LEU A O 1
ATOM 1255 N N . LEU A 1 156 ? -16.473 -1.921 20.843 1.00 98.56 156 LEU A N 1
ATOM 1256 C CA . LEU A 1 156 ? -16.238 -2.765 19.678 1.00 98.56 156 LEU A CA 1
ATOM 1257 C C . LEU A 1 156 ? -15.054 -3.684 19.974 1.00 98.56 156 LEU A C 1
ATOM 1259 O O . LEU A 1 156 ? -13.996 -3.185 20.345 1.00 98.56 156 LEU A O 1
ATOM 1263 N N . ASP A 1 157 ? -15.200 -4.990 19.766 1.00 97.94 157 ASP A N 1
ATOM 1264 C CA . ASP A 1 157 ? -14.082 -5.933 19.853 1.00 97.94 157 ASP A CA 1
ATOM 1265 C C . ASP A 1 157 ? -13.390 -6.178 18.498 1.00 97.94 157 ASP A C 1
ATOM 1267 O O . ASP A 1 157 ? -13.841 -5.764 17.426 1.00 97.94 157 ASP A O 1
ATOM 1271 N N . THR A 1 158 ? -12.269 -6.902 18.526 1.00 97.69 158 THR A N 1
ATOM 1272 C CA . THR A 1 158 ? -11.496 -7.214 17.307 1.00 97.69 158 THR A CA 1
ATOM 1273 C C . THR A 1 158 ? -12.164 -8.203 16.338 1.00 97.69 158 THR A C 1
ATOM 1275 O O . THR A 1 158 ? -11.650 -8.449 15.232 1.00 97.69 158 THR A O 1
ATOM 1278 N N . PHE A 1 159 ? -13.295 -8.793 16.727 1.00 97.38 159 PHE A N 1
ATOM 1279 C CA . PHE A 1 159 ? -14.127 -9.641 15.878 1.00 97.38 159 PHE A CA 1
ATOM 1280 C C . PHE A 1 159 ? -15.239 -8.855 15.180 1.00 97.38 159 PHE A C 1
ATOM 1282 O O . PHE A 1 159 ? -15.810 -9.379 14.227 1.00 97.38 159 PHE A O 1
ATOM 1289 N N . GLY A 1 160 ? -15.467 -7.597 15.568 1.00 97.88 160 GLY A N 1
ATOM 1290 C CA . GLY A 1 160 ? -16.515 -6.746 15.011 1.00 97.88 160 GLY A CA 1
ATOM 1291 C C . GLY A 1 160 ? -17.801 -6.741 15.837 1.00 97.88 160 GLY A C 1
ATOM 1292 O O . GLY A 1 160 ? -18.811 -6.204 15.386 1.00 97.88 160 GLY A O 1
ATOM 1293 N N . ILE A 1 161 ? -17.797 -7.349 17.027 1.00 97.88 161 ILE A N 1
ATOM 1294 C CA . ILE A 1 161 ? -18.973 -7.392 17.897 1.00 97.88 161 ILE A CA 1
ATOM 1295 C C . ILE A 1 161 ? -19.026 -6.095 18.702 1.00 97.88 161 ILE A C 1
ATOM 1297 O O . ILE A 1 161 ? -18.021 -5.660 19.265 1.00 97.88 161 ILE A O 1
ATOM 1301 N N . THR A 1 162 ? -20.206 -5.474 18.748 1.00 97.88 162 THR A N 1
ATOM 1302 C CA . THR A 1 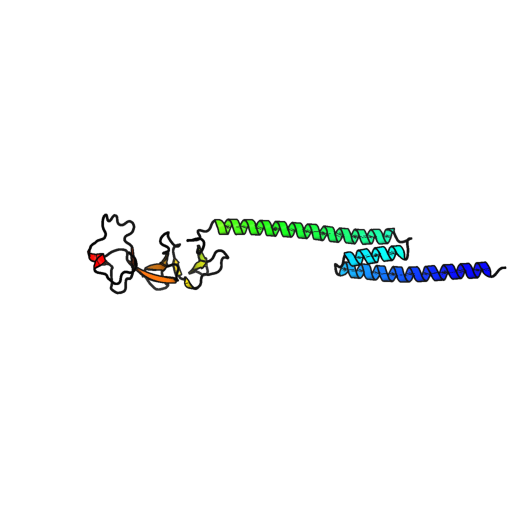162 ? -20.453 -4.263 19.537 1.00 97.88 162 THR A CA 1
ATOM 1303 C C . THR A 1 162 ? -21.280 -4.572 20.775 1.00 97.88 162 THR A C 1
ATOM 1305 O O . THR A 1 162 ? -22.335 -5.186 20.642 1.00 97.88 162 THR A O 1
ATOM 1308 N N . TYR A 1 163 ? -20.872 -4.046 21.924 1.00 97.75 163 TYR A N 1
ATOM 1309 C CA . TYR A 1 163 ? -21.546 -4.189 23.212 1.00 97.75 163 TYR A CA 1
ATOM 1310 C C . TYR A 1 163 ? -21.982 -2.811 23.696 1.00 97.75 163 TYR A C 1
ATOM 1312 O O . TYR A 1 163 ? -21.158 -1.897 23.781 1.00 97.75 163 TYR A O 1
ATOM 1320 N N . ARG A 1 164 ? -23.272 -2.626 23.994 1.00 97.19 164 ARG A N 1
ATOM 1321 C CA . ARG A 1 164 ? -23.751 -1.361 24.570 1.00 97.19 164 ARG A CA 1
ATOM 1322 C C . ARG A 1 164 ? -23.121 -1.186 25.950 1.00 97.19 164 ARG A C 1
ATOM 1324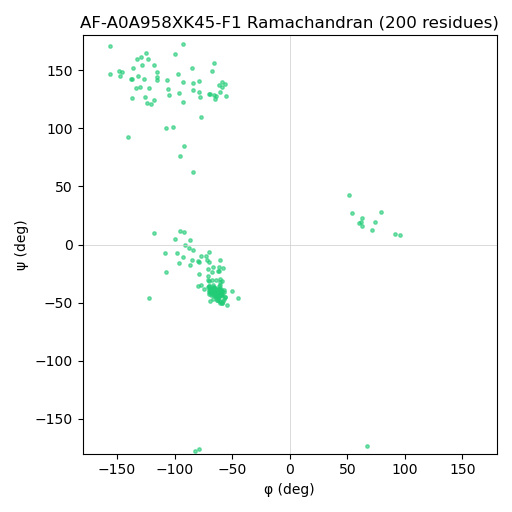 O O . ARG A 1 164 ? -23.266 -2.077 26.785 1.00 97.19 164 ARG A O 1
ATOM 1331 N N . VAL A 1 165 ? -22.446 -0.056 26.174 1.00 97.00 165 VAL A N 1
ATOM 1332 C CA . VAL A 1 165 ? -21.695 0.207 27.410 1.00 97.00 165 VAL A CA 1
ATOM 1333 C C . VAL A 1 165 ? -22.290 1.364 28.204 1.00 97.00 165 VAL A C 1
ATOM 1335 O O . VAL A 1 165 ? -22.729 2.367 27.635 1.00 97.00 165 VAL A O 1
ATOM 1338 N N . VAL A 1 166 ? -22.282 1.226 29.528 1.00 96.12 166 VAL A N 1
ATOM 1339 C CA . VAL A 1 166 ? -22.563 2.306 30.485 1.00 96.12 166 VAL A CA 1
ATOM 1340 C C . VAL A 1 166 ? -21.406 2.451 31.472 1.00 96.12 166 VAL A C 1
ATOM 1342 O O . VAL A 1 166 ? -20.551 1.574 31.572 1.00 96.12 166 VAL A O 1
ATOM 1345 N N . HIS A 1 167 ? -21.365 3.572 32.192 1.00 93.56 167 HIS A N 1
ATOM 1346 C CA . HIS A 1 167 ? -20.237 3.931 33.064 1.00 93.56 167 HIS A CA 1
ATOM 1347 C C . HIS A 1 167 ? -20.618 4.042 34.546 1.00 93.56 167 HIS A C 1
ATOM 1349 O O . HIS A 1 167 ? -19.839 4.579 35.339 1.00 93.56 167 HIS A O 1
ATOM 1355 N N . ALA A 1 168 ? -21.828 3.618 34.896 1.00 92.38 168 ALA A N 1
ATOM 1356 C CA . ALA A 1 168 ? -22.383 3.643 36.239 1.00 92.38 168 ALA A CA 1
ATOM 1357 C C . ALA A 1 168 ? -23.317 2.441 36.412 1.00 92.38 168 ALA A C 1
ATOM 1359 O O . ALA A 1 168 ? -23.979 2.032 35.455 1.00 92.38 168 ALA A O 1
ATOM 1360 N N . VAL A 1 169 ? -23.358 1.871 37.617 1.00 91.56 169 VAL A N 1
ATOM 1361 C CA . VAL A 1 169 ? -24.178 0.684 37.909 1.00 91.56 169 VAL A CA 1
ATOM 1362 C C . VAL A 1 169 ? -25.660 1.038 37.792 1.00 91.56 169 VAL A C 1
ATOM 1364 O O . VAL A 1 169 ? -26.449 0.274 37.248 1.00 91.56 169 VAL A O 1
ATOM 1367 N N . GLU A 1 170 ? -26.024 2.248 38.211 1.00 92.38 170 GLU A N 1
ATOM 1368 C CA . GLU A 1 170 ? -27.392 2.780 38.159 1.00 92.38 170 GLU A CA 1
ATOM 1369 C C . GLU A 1 170 ? -27.952 2.906 36.728 1.00 92.38 170 GLU A C 1
ATOM 1371 O O . GLU A 1 170 ? -29.169 2.917 36.538 1.00 92.38 170 GLU A O 1
ATOM 1376 N N . ASP A 1 171 ? -27.076 2.982 35.720 1.00 93.75 171 ASP A N 1
ATOM 1377 C CA . ASP A 1 171 ? -27.452 3.072 34.306 1.00 93.75 171 ASP A CA 1
ATOM 1378 C C . ASP A 1 171 ? -27.654 1.694 33.648 1.00 93.75 171 ASP A C 1
ATOM 1380 O O . ASP A 1 171 ? -28.034 1.621 32.472 1.00 93.75 171 ASP A O 1
ATOM 1384 N N . LEU A 1 172 ? -27.410 0.595 34.376 1.00 94.31 172 LEU A N 1
ATOM 1385 C CA . LEU A 1 172 ? -27.578 -0.758 33.858 1.00 94.31 172 LEU A CA 1
ATOM 1386 C C . LEU A 1 172 ? -29.039 -1.046 33.519 1.00 94.31 172 LEU A C 1
ATOM 1388 O O . LEU A 1 172 ? -29.959 -0.895 34.322 1.00 94.31 172 LEU A O 1
ATOM 1392 N N . LYS A 1 173 ? 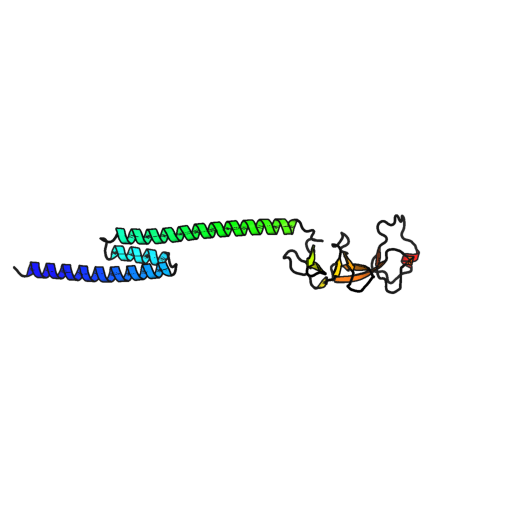-29.239 -1.520 32.291 1.00 92.94 173 LYS A N 1
ATOM 1393 C CA . LYS A 1 173 ? -30.533 -1.935 31.747 1.00 92.94 173 LYS A CA 1
ATOM 1394 C C . LYS A 1 173 ? -30.404 -3.332 31.140 1.00 92.94 173 LYS A C 1
ATOM 1396 O O . LYS A 1 173 ? -29.285 -3.754 30.843 1.00 92.94 173 LYS A O 1
ATOM 1401 N N . PRO A 1 174 ? -31.520 -4.053 30.924 1.00 92.88 174 PRO A N 1
ATOM 1402 C CA . PRO A 1 174 ? -31.476 -5.405 30.360 1.00 92.88 174 PRO A CA 1
ATOM 1403 C C . PRO A 1 174 ? -30.792 -5.517 28.987 1.00 92.88 174 PRO A C 1
ATOM 1405 O O . PRO A 1 174 ? -30.382 -6.607 28.609 1.00 92.88 174 PRO A O 1
ATOM 1408 N N . ASP A 1 175 ? -30.677 -4.417 28.240 1.00 93.06 175 ASP A N 1
ATOM 1409 C CA . ASP A 1 175 ? -30.041 -4.333 26.920 1.00 93.06 175 ASP A CA 1
ATOM 1410 C C . ASP A 1 175 ? -28.600 -3.780 26.949 1.00 93.06 175 ASP A C 1
ATOM 1412 O O . ASP A 1 175 ? -27.994 -3.561 25.900 1.00 93.06 175 ASP A O 1
ATOM 1416 N N . VAL A 1 176 ? -28.049 -3.525 28.138 1.00 95.88 176 VAL A N 1
ATOM 1417 C CA . VAL A 1 176 ? -26.651 -3.123 28.339 1.00 95.88 176 VAL A CA 1
ATOM 1418 C C . VAL A 1 176 ? -25.816 -4.368 28.604 1.00 95.88 176 VAL A C 1
ATOM 1420 O O . VAL A 1 176 ? -26.076 -5.099 29.554 1.00 95.88 176 VAL A O 1
ATOM 1423 N N . GLU A 1 177 ? -24.800 -4.588 27.773 1.00 97.19 177 GLU A N 1
ATOM 1424 C CA . GLU A 1 177 ? -23.964 -5.798 27.792 1.00 97.19 177 GLU A CA 1
ATOM 1425 C C . GLU A 1 177 ? -22.556 -5.534 28.333 1.00 97.19 177 GLU A C 1
ATOM 1427 O O . GLU A 1 177 ? -21.786 -6.473 28.528 1.00 97.19 177 GLU A O 1
ATOM 1432 N N . ALA A 1 178 ? -22.203 -4.271 28.563 1.00 97.31 178 ALA A N 1
ATOM 1433 C CA . ALA A 1 178 ? -20.914 -3.888 29.106 1.00 97.31 178 ALA A CA 1
ATOM 1434 C C . ALA A 1 178 ? -21.048 -2.795 30.169 1.00 97.31 178 ALA A C 1
ATOM 1436 O O . ALA A 1 178 ? -21.835 -1.855 30.029 1.00 97.31 178 ALA A O 1
ATOM 1437 N N . LEU A 1 179 ? -20.229 -2.896 31.207 1.00 96.12 179 LEU A N 1
ATOM 1438 C CA . LEU A 1 179 ? -20.087 -1.885 32.243 1.00 96.12 179 LEU A CA 1
ATOM 1439 C C . LEU A 1 179 ? -18.615 -1.482 32.315 1.00 96.12 179 LEU A C 1
ATOM 1441 O O . LEU A 1 179 ? -17.776 -2.332 32.544 1.00 96.12 179 LEU A O 1
ATOM 1445 N N . ASP A 1 180 ? -18.300 -0.204 32.121 1.00 93.44 180 ASP A N 1
ATOM 1446 C CA . ASP A 1 180 ? -16.928 0.307 32.236 1.00 93.44 180 ASP A CA 1
ATOM 1447 C C . ASP A 1 180 ? -16.800 1.138 33.519 1.00 93.44 180 ASP A C 1
ATOM 1449 O O . ASP A 1 180 ? -17.218 2.302 33.571 1.00 93.44 180 ASP A O 1
ATOM 1453 N N . LEU A 1 181 ? -16.230 0.521 34.561 1.00 90.75 181 LEU A N 1
ATOM 1454 C CA . LEU A 1 181 ? -15.946 1.148 35.860 1.00 90.75 181 LEU A CA 1
ATOM 1455 C C . LEU A 1 181 ? -14.506 1.679 35.969 1.00 90.75 181 LEU A C 1
ATOM 1457 O O . LEU A 1 181 ? -14.055 2.040 37.063 1.00 90.75 181 LEU A O 1
ATOM 1461 N N . THR A 1 182 ? -13.768 1.750 34.859 1.00 86.06 182 THR A N 1
ATOM 1462 C CA . THR A 1 182 ? -12.362 2.168 34.860 1.00 86.06 182 THR A CA 1
ATOM 1463 C C . THR A 1 182 ? -12.212 3.579 35.438 1.00 86.06 182 THR A C 1
ATOM 1465 O O . THR A 1 182 ? -13.011 4.474 35.163 1.00 86.06 182 THR A O 1
ATOM 1468 N N . ASN A 1 183 ? -11.169 3.805 36.245 1.00 82.88 183 ASN A N 1
ATOM 1469 C CA . ASN A 1 183 ? -10.854 5.098 36.876 1.00 82.88 183 ASN A CA 1
ATOM 1470 C C . ASN A 1 183 ? -11.938 5.662 37.818 1.00 82.88 183 ASN A C 1
ATOM 1472 O O . ASN A 1 183 ? -11.910 6.848 38.145 1.00 82.88 183 ASN A O 1
ATOM 1476 N N . ARG A 1 184 ? -12.876 4.835 38.294 1.00 84.06 184 ARG A N 1
ATOM 1477 C CA . ARG A 1 184 ? -13.897 5.255 39.271 1.00 84.06 184 ARG A CA 1
ATOM 1478 C C . ARG A 1 184 ? -13.432 5.203 40.730 1.00 84.06 184 ARG A C 1
ATOM 1480 O O . ARG A 1 184 ? -14.164 5.647 41.606 1.00 84.06 184 ARG A O 1
ATOM 1487 N N . GLY A 1 185 ? -12.220 4.705 40.990 1.00 81.62 185 GLY A N 1
ATOM 1488 C CA . GLY A 1 185 ? -11.636 4.668 42.337 1.00 81.62 185 GLY A CA 1
ATOM 1489 C C . GLY A 1 185 ? -12.250 3.613 43.260 1.00 81.62 185 GLY A C 1
ATOM 1490 O O . GLY A 1 185 ? -12.121 3.724 44.474 1.00 81.62 185 GLY A O 1
ATOM 1491 N N . PHE A 1 186 ? -12.924 2.607 42.699 1.00 82.56 186 PHE A N 1
ATOM 1492 C CA . PHE A 1 186 ? -13.431 1.476 43.466 1.00 82.56 186 PHE A CA 1
ATOM 1493 C C . PHE A 1 186 ? -12.280 0.599 43.970 1.00 82.56 186 PHE A C 1
ATOM 1495 O O . PHE A 1 186 ? -11.431 0.174 43.190 1.00 82.56 186 PHE A O 1
ATOM 1502 N N . GLU A 1 187 ? -12.285 0.290 45.268 1.00 86.50 187 GLU A N 1
ATOM 1503 C CA . GLU A 1 187 ? -11.417 -0.747 45.846 1.00 86.50 187 GLU A CA 1
ATOM 1504 C C . GLU A 1 187 ? -11.967 -2.157 45.576 1.00 86.50 187 GLU A C 1
ATOM 1506 O O . GLU A 1 187 ? -11.215 -3.130 45.558 1.00 86.50 187 GLU A O 1
ATOM 1511 N N . GLN A 1 188 ? -13.284 -2.262 45.367 1.00 88.81 188 GLN A N 1
ATOM 1512 C CA . GLN A 1 188 ? -14.017 -3.497 45.097 1.00 88.81 188 GLN A CA 1
ATOM 1513 C C . GLN A 1 188 ? -15.179 -3.217 44.140 1.00 88.81 188 GLN A C 1
ATOM 1515 O O . GLN A 1 188 ? -15.763 -2.132 44.164 1.00 88.81 188 GLN A O 1
ATOM 1520 N N . ILE A 1 189 ? -15.522 -4.199 43.309 1.00 89.75 189 ILE A N 1
ATOM 1521 C CA . ILE A 1 189 ? -16.682 -4.117 42.414 1.00 89.75 189 ILE A CA 1
ATOM 1522 C C . ILE A 1 189 ? -17.966 -4.181 43.266 1.00 89.75 189 ILE A C 1
ATOM 1524 O O . ILE A 1 189 ? -18.074 -5.105 44.076 1.00 89.75 189 ILE A O 1
ATOM 1528 N N . PRO A 1 190 ? -18.933 -3.254 43.095 1.00 90.31 190 PRO A N 1
ATOM 1529 C CA . PRO A 1 190 ? -20.204 -3.287 43.824 1.00 90.31 190 PRO A CA 1
ATOM 1530 C C . PRO A 1 190 ? -20.961 -4.610 43.630 1.00 90.31 190 PRO A C 1
ATOM 1532 O O . PRO A 1 190 ? -21.026 -5.128 42.512 1.00 90.31 190 PRO A O 1
ATOM 1535 N N . GLU A 1 191 ? -21.547 -5.160 44.699 1.00 91.62 191 GLU A N 1
ATOM 1536 C CA . GLU A 1 191 ? -22.217 -6.471 44.661 1.00 91.62 191 GLU A CA 1
ATOM 1537 C C . GLU A 1 191 ? -23.389 -6.510 43.669 1.00 91.62 191 GLU A C 1
ATOM 1539 O O . GLU A 1 191 ? -23.675 -7.548 43.068 1.00 91.62 191 GLU A O 1
ATOM 1544 N N . GLU A 1 192 ? -24.038 -5.366 43.451 1.00 91.56 192 GLU A N 1
ATOM 1545 C CA . GLU A 1 192 ? -25.154 -5.202 42.525 1.00 91.56 192 GLU A CA 1
ATOM 1546 C C . GLU A 1 192 ? -24.765 -5.569 41.089 1.00 91.56 192 GLU A C 1
ATOM 1548 O O . GLU A 1 192 ? -25.583 -6.127 40.360 1.00 91.56 192 GLU A O 1
ATOM 1553 N N . VAL A 1 193 ? -23.504 -5.353 40.693 1.00 92.69 193 VAL A N 1
ATOM 1554 C CA . VAL A 1 193 ? -22.998 -5.709 39.356 1.00 92.69 193 VAL A CA 1
ATOM 1555 C C . VAL A 1 193 ? -23.195 -7.198 39.071 1.00 92.69 193 VAL A C 1
ATOM 1557 O O . VAL A 1 193 ? -23.598 -7.571 37.970 1.00 92.69 193 VAL A O 1
ATOM 1560 N N . PHE A 1 194 ? -22.991 -8.060 40.070 1.00 91.62 194 PHE A N 1
ATOM 1561 C CA . PHE A 1 194 ? -23.109 -9.511 39.907 1.00 91.62 194 PHE A CA 1
ATOM 1562 C C . PHE A 1 194 ? -24.559 -9.996 39.769 1.00 91.62 194 PHE A C 1
ATOM 1564 O O . PHE A 1 194 ? -24.788 -11.151 39.409 1.00 91.62 194 PHE A O 1
ATOM 1571 N N . GLN A 1 195 ? -25.548 -9.128 40.000 1.00 92.62 195 GLN A N 1
ATOM 1572 C CA . GLN A 1 195 ? -26.961 -9.427 39.746 1.00 92.62 195 GLN A CA 1
ATOM 1573 C C . GLN A 1 195 ? -27.323 -9.274 38.255 1.00 92.62 195 GLN A C 1
ATOM 1575 O O . GLN A 1 195 ? -28.361 -9.768 37.809 1.00 92.62 195 GLN A O 1
ATOM 1580 N N . HIS A 1 196 ? -26.456 -8.642 37.459 1.00 93.75 196 HIS A N 1
ATOM 1581 C CA . HIS A 1 196 ? -26.669 -8.364 36.041 1.00 93.75 196 HIS A CA 1
ATOM 1582 C C . HIS A 1 196 ? -26.041 -9.435 35.137 1.00 93.75 196 HIS A C 1
ATOM 1584 O O . HIS A 1 196 ? -25.012 -9.225 34.496 1.00 93.75 196 HIS A O 1
ATOM 1590 N N . SER A 1 197 ? -26.699 -10.596 35.050 1.00 93.94 197 SER A N 1
ATOM 1591 C CA . SER A 1 197 ? -26.231 -11.755 34.260 1.00 93.94 197 SER A CA 1
ATOM 1592 C C . SER A 1 197 ? -26.076 -11.518 32.748 1.00 93.94 197 SER A C 1
ATOM 1594 O O . SER A 1 197 ? -25.474 -12.341 32.062 1.00 93.94 197 SER A O 1
ATOM 1596 N N . GLN A 1 198 ? -26.616 -10.416 32.216 1.00 95.38 198 GLN A N 1
ATOM 1597 C CA . GLN A 1 198 ? -26.480 -10.045 30.808 1.00 95.38 198 GLN A CA 1
ATOM 1598 C C . GLN A 1 198 ? -25.120 -9.411 30.469 1.00 95.38 198 GLN A C 1
ATOM 1600 O O . GLN A 1 198 ? -24.789 -9.290 29.288 1.00 95.38 198 GLN A O 1
ATOM 1605 N N . LEU A 1 199 ? -24.348 -8.982 31.477 1.00 96.19 199 LEU A N 1
ATOM 1606 C CA . LEU A 1 199 ? -23.035 -8.378 31.270 1.00 96.19 199 LEU A CA 1
ATOM 1607 C C . LEU A 1 199 ? -22.048 -9.398 30.690 1.00 96.19 199 LEU A C 1
ATOM 1609 O O . LEU A 1 199 ? -21.873 -10.498 31.209 1.00 96.19 199 LEU A O 1
ATOM 1613 N N . LYS A 1 200 ? -21.390 -9.000 29.604 1.00 95.56 200 LYS A N 1
ATOM 1614 C CA . LYS A 1 200 ? -20.340 -9.752 28.905 1.00 95.56 200 LYS A CA 1
ATOM 1615 C C . LYS A 1 200 ? -18.957 -9.145 29.122 1.00 95.56 200 LYS A C 1
ATOM 1617 O O . LYS A 1 200 ? -17.963 -9.846 28.965 1.00 95.56 200 LYS A O 1
ATOM 1622 N N . ILE A 1 201 ? -18.907 -7.853 29.451 1.00 92.56 201 ILE A N 1
ATOM 1623 C CA . ILE A 1 201 ? -17.686 -7.081 29.702 1.00 92.56 201 ILE A CA 1
ATOM 1624 C C . ILE A 1 201 ? -17.889 -6.267 30.986 1.00 92.56 201 ILE A C 1
ATOM 1626 O O . ILE A 1 201 ? -18.946 -5.651 31.160 1.00 92.56 201 ILE A O 1
ATOM 1630 N N . LEU A 1 202 ? -16.882 -6.278 31.861 1.00 89.00 202 LEU A N 1
ATOM 1631 C CA . LEU A 1 202 ? -16.822 -5.540 33.123 1.00 89.00 202 LEU A CA 1
ATOM 1632 C C . LEU A 1 202 ? -15.440 -4.905 33.301 1.00 89.00 202 LEU A C 1
ATOM 1634 O O . LEU A 1 202 ? -14.462 -5.620 32.988 1.00 89.00 202 LEU A O 1
#

Solvent-accessible surface area (backbone atoms only — not comparable to full-atom values): 11253 Å² total; per-residue (Å²): 134,80,62,62,66,57,54,54,52,53,56,56,53,56,55,53,54,54,30,51,55,52,23,54,52,32,42,53,51,13,53,52,26,48,75,70,67,37,50,72,57,14,45,54,25,30,55,52,20,32,74,47,37,63,91,46,39,70,61,34,51,55,52,46,49,54,50,50,54,51,53,51,52,50,50,54,50,51,53,52,51,49,54,52,51,53,52,49,50,51,51,49,50,55,54,60,71,68,52,70,42,46,95,79,45,41,28,72,46,76,56,96,85,30,24,36,34,20,36,92,89,66,48,73,42,68,68,62,45,75,23,62,40,63,51,60,55,48,96,88,44,39,17,50,34,26,52,76,100,43,90,59,45,27,37,34,40,90,83,41,53,73,31,38,42,39,70,50,79,89,68,65,48,93,82,37,27,24,41,51,64,78,94,68,80,70,92,64,84,62,74,70,61,78,72,48,80,64,51,78,44,112

pLDDT: mean 92.01, std 11.74, range [51.88, 98.62]

Nearest PDB structures (foldseek):
  7abk-assembly1_A  TM=4.217E-01  e=2.503E+00  Synechocystis sp. PCC 6803 substr. Kazusa
  6x8n-assembly2_B  TM=4.693E-01  e=7.710E+00  synthetic construct

Secondary structure (DSSP, 8-state):
--SHHHHHHHHHHHHHHHHHHHHHHHHHHHHHHHHTT-HHHHHHHHHHHHHH-GGGHHHHHHHHHHHHHHHHHHHHHHHHHHHHHHHHHHHHHHHHTTS--BTTTBEEEEETTEEEEE-TTS-B-GGG-EESEEPPP-TTSEEEEE-TT---EEEEETTS-EEEEESSGGG--TT--EE--TTS--SS--GGGGG-TT-SB-

Sequence (202 aa):
MKQLPILLLALFLATTAQAQNKYAEVIQQGDAALRRGQYKMAINKYFAAEAFDPSKKAVVQGKVNRVFDKIEALRMEADKAKRQAEAALAKANKLINAFYFYGYRFALAFKDEKFYFIDKNGDPVEKLGEWEKAEQFDWDGLAKIKKRDDAATYLLDTFGITYRVVHAVEDLKPDVEALDLTNRGFEQIPEEVFQHSQLKIL

Radius of gyration: 39.75 Å; Cα contacts (8 Å, |Δi|>4): 238; chains: 1; bounding box: 79×24×120 Å

Mean predicted aligned error: 8.2 Å